Protein AF-A0A7S2TNM7-F1 (afdb_monomer)

Solvent-accessible surface area (backbone atoms only — not comparable to full-atom values): 10565 Å² total; per-residue (Å²): 136,78,67,67,74,58,51,81,79,37,58,75,71,55,44,52,51,51,52,52,53,55,50,50,49,53,52,49,52,55,52,50,50,53,60,74,65,52,58,60,73,43,78,52,61,43,57,45,98,85,72,33,42,22,48,56,34,36,38,39,38,50,84,54,29,37,37,42,36,32,25,55,80,65,32,50,40,37,34,37,40,37,43,58,87,42,31,34,39,39,31,30,33,49,96,75,22,44,24,49,59,34,37,38,36,35,58,82,74,54,28,35,36,42,32,27,24,50,85,58,25,41,27,51,50,35,35,38,37,40,74,87,74,31,34,38,42,30,30,30,49,84,60,26,44,21,49,56,33,37,36,40,49,91,65,24,40,35,44,30,27,23,48,87,61,26,41,28,44,57,34,36,37,40,39,69,60,76,70,45,37,34,39,40,29,32,30,51,83,64,40,66,26,46,62,34,40,40,31,34,66,91,69,50,74,50,75,50,76,40,74,127

Secondary structure (DSSP, 8-state):
--SHHHHSSS-HHHHHHHHHHHHHHHHHHHHHHHHHT----EEEEEE-TTS-EEEEEEEE-TTS-EEEEEEETTEEEEEEEE-TTS-EEEEEEETTEEEEEEEEE-TTSS-EEEEEEETTEEEEEEEEE-TTS-EEEEEEETTEEEEEEEEEETTEEEEEEEETTEEEEEEEEEESSSSEEEEEEEEETTEEEEEEEEEETTS-EEEEEE--

Nearest PDB structures (foldseek):
  8j07-assembly1_d  TM=8.839E-01  e=2.453E-15  Homo sapiens
  8x2u-assembly1_N  TM=8.789E-01  e=1.202E-14  Mus musculus
  6t4d-assembly1_A-2  TM=7.004E-01  e=6.036E-15  Plasmodium falciparum
  7rxq-assembly1_A  TM=6.420E-01  e=2.813E-12  Homo sapiens
  7rxe-assembly1_A  TM=6.295E-01  e=1.057E-11  Homo sapiens

Structure (mmCIF, N/CA/C/O backbone):
data_AF-A0A7S2TNM7-F1
#
_entry.id   AF-A0A7S2TNM7-F1
#
loop_
_atom_site.group_PDB
_atom_site.id
_atom_site.type_symbol
_atom_site.label_atom_id
_atom_site.label_alt_id
_atom_site.label_comp_id
_atom_site.label_asym_id
_atom_site.label_entity_id
_atom_site.label_seq_id
_atom_site.pdbx_PDB_ins_code
_atom_site.Cartn_x
_atom_site.Cartn_y
_atom_site.Cartn_z
_atom_site.occupancy
_atom_site.B_iso_or_equiv
_atom_site.auth_seq_id
_atom_site.auth_comp_id
_atom_site.auth_asym_id
_atom_site.auth_atom_id
_atom_site.pdbx_PDB_model_num
ATOM 1 N N . LEU A 1 1 ? 18.253 -33.995 38.724 1.00 45.53 1 LEU A N 1
ATOM 2 C CA . LEU A 1 1 ? 18.820 -34.556 39.973 1.00 45.53 1 LEU A CA 1
ATOM 3 C C . LEU A 1 1 ? 17.976 -34.343 41.249 1.00 45.53 1 LEU A C 1
ATOM 5 O O . LEU A 1 1 ? 18.367 -34.866 42.276 1.00 45.53 1 LEU A O 1
ATOM 9 N N . ARG A 1 2 ? 16.829 -33.630 41.233 1.00 53.78 2 ARG A N 1
ATOM 10 C CA . ARG A 1 2 ? 16.053 -33.307 42.462 1.00 53.78 2 ARG A CA 1
ATOM 11 C C . ARG A 1 2 ? 14.724 -34.061 42.667 1.00 53.78 2 ARG A C 1
ATOM 13 O O . ARG A 1 2 ? 14.097 -33.866 43.695 1.00 53.78 2 ARG A O 1
ATOM 20 N N . ILE A 1 3 ? 14.300 -34.903 41.719 1.00 51.38 3 ILE A N 1
ATOM 21 C CA . ILE A 1 3 ? 13.028 -35.655 41.813 1.00 51.38 3 ILE A CA 1
ATOM 22 C C . ILE A 1 3 ? 13.243 -37.052 42.426 1.00 51.38 3 ILE A C 1
ATOM 24 O O . ILE A 1 3 ? 12.401 -37.517 43.181 1.00 51.38 3 ILE A O 1
ATOM 28 N N . MET A 1 4 ? 14.394 -37.691 42.170 1.00 51.00 4 MET A N 1
ATOM 29 C CA . MET A 1 4 ? 14.690 -39.040 42.683 1.00 51.00 4 MET A CA 1
ATOM 30 C C . MET A 1 4 ? 14.851 -39.096 44.209 1.00 51.00 4 MET A C 1
ATOM 32 O O . MET A 1 4 ? 14.367 -40.037 44.819 1.00 51.00 4 MET A O 1
ATOM 36 N N . VAL A 1 5 ? 15.425 -38.059 44.831 1.00 54.28 5 VAL A N 1
ATOM 37 C CA . VAL A 1 5 ? 15.666 -38.020 46.291 1.00 54.28 5 VAL A CA 1
ATOM 38 C C . VAL A 1 5 ? 14.363 -37.975 47.107 1.00 54.28 5 VAL A C 1
ATOM 40 O O . VAL A 1 5 ? 14.327 -38.407 48.249 1.00 54.28 5 VAL A O 1
ATOM 43 N N . PHE A 1 6 ? 13.268 -37.477 46.527 1.00 50.47 6 PHE A N 1
ATOM 44 C CA . PHE A 1 6 ? 11.987 -37.363 47.230 1.00 50.47 6 PHE A CA 1
ATOM 45 C C . PHE A 1 6 ? 11.129 -38.636 47.164 1.00 50.47 6 PHE A C 1
ATOM 47 O O . PHE A 1 6 ? 10.233 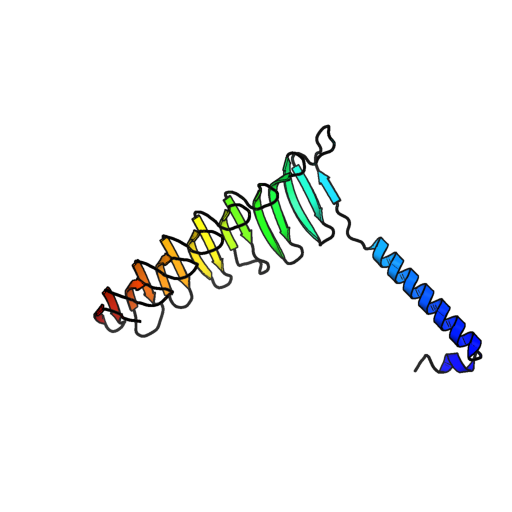-38.798 47.988 1.00 50.47 6 PHE A O 1
ATOM 54 N N . LYS A 1 7 ? 11.404 -39.540 46.213 1.00 53.66 7 LYS A N 1
ATOM 55 C CA . LYS A 1 7 ? 10.656 -40.793 46.041 1.00 53.66 7 LYS A CA 1
ATOM 56 C C . LYS A 1 7 ? 11.031 -41.848 47.091 1.00 53.66 7 LYS A C 1
ATOM 58 O O . LYS A 1 7 ? 10.216 -42.691 47.418 1.00 53.66 7 LYS A O 1
ATOM 63 N N . GLU A 1 8 ? 12.239 -41.783 47.647 1.00 57.44 8 GLU A N 1
ATOM 64 C CA . GLU A 1 8 ? 12.704 -42.717 48.688 1.00 57.44 8 GLU A CA 1
ATOM 65 C C . GLU A 1 8 ? 12.103 -42.431 50.078 1.00 57.44 8 GLU A C 1
ATOM 67 O O . GLU A 1 8 ? 12.130 -43.293 50.949 1.00 57.44 8 GLU A O 1
ATOM 72 N N . LEU A 1 9 ? 11.530 -41.239 50.287 1.00 61.38 9 LEU A N 1
ATOM 73 C CA . LEU A 1 9 ? 10.943 -40.801 51.563 1.00 61.38 9 LEU A CA 1
ATOM 74 C C . LEU A 1 9 ? 9.439 -41.096 51.697 1.00 61.38 9 LEU A C 1
ATOM 76 O O . LEU A 1 9 ? 8.909 -41.038 52.804 1.00 61.38 9 LEU A O 1
ATOM 80 N N . PHE A 1 10 ? 8.748 -41.402 50.595 1.00 57.25 10 PHE A N 1
ATOM 81 C CA . PHE A 1 10 ? 7.303 -41.640 50.552 1.00 57.25 10 PHE A CA 1
ATOM 82 C C . PHE A 1 10 ? 7.022 -42.873 49.687 1.00 57.25 10 PHE A C 1
ATOM 84 O O . PHE A 1 10 ? 7.558 -42.975 48.588 1.00 57.25 10 PHE A O 1
ATOM 91 N N . GLY A 1 11 ? 6.191 -43.809 50.157 1.00 68.38 11 GLY A N 1
ATOM 92 C CA . GLY A 1 11 ? 5.831 -45.000 49.377 1.00 68.38 11 GLY A CA 1
ATOM 93 C C . GLY A 1 11 ? 5.226 -44.642 48.010 1.00 68.38 11 GLY A C 1
ATOM 94 O O . GLY A 1 11 ? 4.680 -43.552 47.836 1.00 68.38 11 GLY A O 1
ATOM 95 N N . ASP A 1 12 ? 5.306 -45.554 47.032 1.00 70.38 12 ASP A N 1
ATOM 96 C CA . ASP A 1 12 ? 4.893 -45.295 45.637 1.00 70.38 12 ASP A CA 1
ATOM 97 C C . ASP A 1 12 ? 3.461 -44.718 45.515 1.00 70.38 12 ASP A C 1
ATOM 99 O O . ASP A 1 1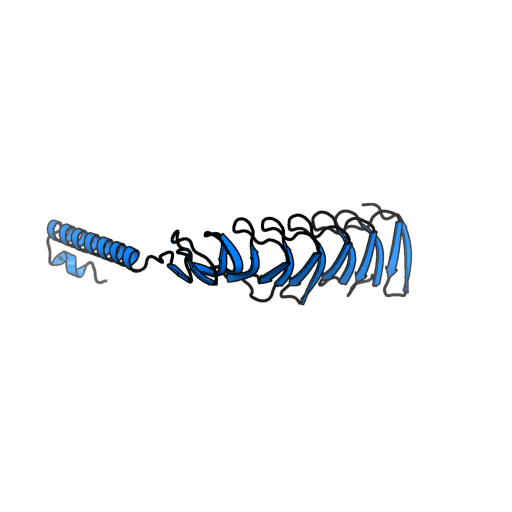2 ? 3.220 -43.826 44.698 1.00 70.38 12 ASP A O 1
ATOM 103 N N . GLU A 1 13 ? 2.531 -45.168 46.365 1.00 68.81 13 GLU A N 1
ATOM 104 C CA . GLU A 1 13 ? 1.151 -44.659 46.476 1.00 68.81 13 GLU A CA 1
ATOM 105 C C . GLU A 1 13 ? 1.086 -43.178 46.905 1.00 68.81 13 GLU A C 1
ATOM 107 O O . GLU A 1 13 ? 0.362 -42.375 46.307 1.00 68.81 13 GLU A O 1
ATOM 112 N N . ASP A 1 14 ? 1.864 -42.788 47.917 1.00 74.00 14 ASP A N 1
ATOM 113 C CA . ASP A 1 14 ? 1.883 -41.423 48.453 1.00 74.00 14 ASP A CA 1
ATOM 114 C C . ASP A 1 14 ? 2.598 -40.460 47.504 1.00 74.00 14 ASP A C 1
ATOM 116 O O . ASP A 1 14 ? 2.161 -39.322 47.308 1.00 74.00 14 ASP A O 1
ATOM 120 N N . TRP A 1 15 ? 3.644 -40.935 46.826 1.00 70.38 15 TRP A N 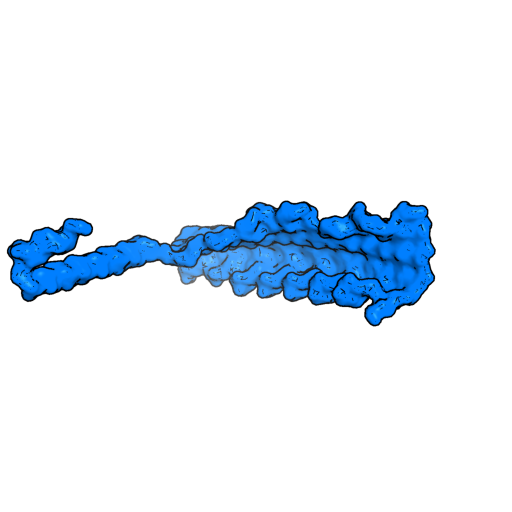1
ATOM 121 C CA . TRP A 1 15 ? 4.325 -40.179 45.782 1.00 70.38 15 TRP A CA 1
ATOM 122 C C . TRP A 1 15 ? 3.390 -39.844 44.611 1.00 70.38 15 TRP A C 1
ATOM 124 O O . TRP A 1 15 ? 3.347 -38.697 44.154 1.00 70.38 15 TRP A O 1
ATOM 134 N N . LEU A 1 16 ? 2.585 -40.812 44.156 1.00 73.50 16 LEU A N 1
ATOM 135 C CA . LEU A 1 16 ? 1.584 -40.590 43.108 1.00 73.50 16 LEU A CA 1
ATOM 136 C C . LEU A 1 16 ? 0.525 -39.563 43.536 1.00 73.50 16 LEU A C 1
ATOM 138 O O . LEU A 1 16 ? 0.184 -38.675 42.750 1.00 73.50 16 LEU A O 1
ATOM 142 N N . ARG A 1 17 ? 0.049 -39.615 44.788 1.00 75.81 17 ARG A N 1
ATOM 143 C CA . ARG A 1 17 ? -0.898 -38.625 45.337 1.00 75.81 17 ARG A CA 1
ATOM 144 C C . ARG A 1 17 ? -0.300 -37.220 45.383 1.00 75.81 17 ARG A C 1
ATOM 146 O O . ARG A 1 17 ? -0.962 -36.268 44.969 1.00 75.81 17 ARG A O 1
ATOM 153 N N . ILE A 1 18 ? 0.954 -37.082 45.812 1.00 76.06 18 ILE A N 1
ATOM 154 C CA . ILE A 1 18 ? 1.662 -35.793 45.853 1.00 76.06 18 ILE A CA 1
ATOM 155 C C . ILE A 1 18 ? 1.803 -35.207 44.442 1.00 76.06 18 ILE A C 1
ATOM 157 O O . ILE A 1 18 ? 1.482 -34.037 44.226 1.00 76.06 18 ILE A O 1
ATOM 161 N N . VAL A 1 19 ? 2.217 -36.014 43.459 1.00 74.75 19 VAL A N 1
ATOM 162 C CA . VAL A 1 19 ? 2.351 -35.571 42.061 1.00 74.75 19 VAL A CA 1
ATOM 163 C C . VAL A 1 19 ? 1.003 -35.127 41.483 1.00 74.75 19 VAL A C 1
ATOM 165 O O . VAL A 1 19 ? 0.938 -34.084 40.828 1.00 74.75 19 VAL A O 1
ATOM 168 N N . LEU A 1 20 ? -0.081 -35.859 41.757 1.00 77.25 20 LEU A N 1
ATOM 169 C CA . LEU A 1 20 ? -1.430 -35.497 41.309 1.00 77.25 20 LEU A CA 1
ATOM 170 C C . LEU A 1 20 ? -1.916 -34.178 41.928 1.00 77.25 20 LEU A C 1
ATOM 172 O O . LEU A 1 20 ? -2.439 -33.326 41.209 1.00 77.25 20 LEU A O 1
ATOM 176 N N . VAL A 1 21 ? -1.706 -33.971 43.232 1.00 79.88 21 VAL A N 1
ATOM 177 C CA . VAL A 1 21 ? -2.114 -32.742 43.937 1.00 79.88 21 VAL A CA 1
ATOM 178 C C . VAL A 1 21 ? -1.316 -31.530 43.451 1.00 79.88 21 VAL A C 1
ATOM 180 O O . VAL A 1 21 ? -1.903 -30.490 43.142 1.00 79.88 21 VAL A O 1
ATOM 183 N N . VAL A 1 22 ? 0.007 -31.657 43.310 1.00 77.06 22 VAL A N 1
ATOM 184 C CA . VAL A 1 22 ? 0.870 -30.578 42.800 1.00 77.06 22 VAL A CA 1
ATOM 185 C C . VAL A 1 22 ? 0.547 -30.264 41.336 1.00 77.06 22 VAL A C 1
ATOM 187 O O . VAL A 1 22 ? 0.454 -29.092 40.963 1.00 77.06 22 VAL A O 1
ATOM 190 N N . GLY A 1 23 ? 0.308 -31.287 40.512 1.00 77.12 23 GLY A N 1
ATOM 191 C CA . GLY A 1 23 ? -0.115 -31.126 39.120 1.00 77.12 23 GLY A CA 1
ATOM 192 C C . GLY A 1 23 ? -1.468 -30.421 38.990 1.00 77.12 23 GLY A C 1
ATOM 193 O O . GLY A 1 23 ? -1.601 -29.486 38.197 1.00 77.12 23 GLY A O 1
ATOM 194 N N . ALA A 1 24 ? -2.455 -30.799 39.808 1.00 76.94 24 ALA A N 1
ATOM 195 C CA . ALA A 1 24 ? -3.764 -30.149 39.855 1.00 76.94 24 ALA A CA 1
ATOM 196 C C . ALA A 1 24 ? -3.671 -28.690 40.333 1.00 76.94 24 ALA A C 1
ATOM 198 O O . ALA A 1 24 ? -4.312 -27.813 39.750 1.00 76.94 24 ALA A O 1
ATOM 199 N N . PHE A 1 25 ? -2.833 -28.402 41.335 1.00 79.88 25 PHE A N 1
ATOM 200 C CA . PHE A 1 25 ? -2.584 -27.040 41.808 1.00 79.88 25 PHE A CA 1
ATOM 201 C C . PHE A 1 25 ? -1.913 -26.177 40.733 1.00 79.88 25 PHE A C 1
ATOM 203 O O . PHE A 1 25 ? -2.383 -25.077 40.446 1.00 79.88 25 PHE A O 1
ATOM 210 N N . PHE A 1 26 ? -0.875 -26.686 40.064 1.00 78.38 26 PHE A N 1
ATOM 211 C CA . PHE A 1 26 ? -0.229 -25.994 38.947 1.00 78.38 26 PHE A CA 1
ATOM 212 C C . PHE A 1 26 ? -1.208 -25.736 37.789 1.00 78.38 26 PHE A C 1
ATOM 214 O O . PHE A 1 26 ? -1.253 -24.636 37.230 1.00 78.38 26 PHE A O 1
ATOM 221 N N . PHE A 1 27 ? -2.061 -26.710 37.461 1.00 78.44 27 PHE A N 1
ATOM 222 C CA . PHE A 1 27 ? -3.132 -26.534 36.482 1.00 78.44 27 PHE A CA 1
ATOM 223 C C . PHE A 1 27 ? -4.127 -25.441 36.906 1.00 78.44 27 PHE A C 1
ATOM 225 O O . PHE A 1 27 ? -4.502 -24.593 36.095 1.00 78.44 27 PHE A O 1
ATOM 232 N N . LEU A 1 28 ? -4.524 -25.396 38.180 1.00 78.69 28 LEU A N 1
ATOM 233 C CA . LEU A 1 28 ? -5.446 -24.383 38.692 1.00 78.69 28 LEU A CA 1
ATOM 234 C C . LEU A 1 28 ? -4.816 -22.983 38.678 1.00 78.69 28 LEU A C 1
ATOM 236 O O . LEU A 1 28 ? -5.442 -22.043 38.192 1.00 78.69 28 LEU A O 1
ATOM 240 N N . VAL A 1 29 ? -3.562 -22.852 39.121 1.00 76.75 29 VAL A N 1
ATOM 241 C CA . VAL A 1 29 ? -2.795 -21.595 39.103 1.00 76.75 29 VAL A CA 1
ATOM 242 C C . VAL A 1 29 ? -2.637 -21.079 37.678 1.00 76.75 29 VAL A C 1
ATOM 244 O O . VAL A 1 29 ? -2.932 -19.916 37.415 1.00 76.75 29 VAL A O 1
ATOM 247 N N . THR A 1 30 ? -2.251 -21.933 36.728 1.00 76.69 30 THR A N 1
ATOM 248 C CA . THR A 1 30 ? -2.130 -21.527 35.319 1.00 76.69 30 THR A CA 1
ATOM 249 C C . THR A 1 30 ? -3.484 -21.144 34.718 1.00 76.69 30 THR A C 1
ATOM 251 O O . THR A 1 30 ? -3.561 -20.175 33.959 1.00 76.69 30 THR A O 1
ATOM 254 N N . ARG A 1 31 ? -4.580 -21.818 35.092 1.00 78.81 31 ARG A N 1
ATOM 255 C CA . ARG A 1 31 ? -5.941 -21.479 34.645 1.00 78.81 31 ARG A CA 1
ATOM 256 C C . ARG A 1 31 ? -6.428 -20.148 35.227 1.00 78.81 31 ARG A C 1
ATOM 258 O O . ARG A 1 31 ? -6.953 -19.324 34.480 1.00 78.81 31 ARG A O 1
ATOM 265 N N . VAL A 1 32 ? -6.212 -19.909 36.521 1.00 70.44 32 VAL A N 1
ATOM 266 C CA . VAL A 1 32 ? -6.544 -18.652 37.214 1.00 70.44 32 VAL A CA 1
ATOM 267 C C . VAL A 1 32 ? -5.697 -17.502 36.676 1.00 70.44 32 VAL A C 1
ATOM 269 O O . VAL A 1 32 ? -6.238 -16.456 36.325 1.00 70.44 32 VAL A O 1
ATOM 272 N N . TRP A 1 33 ? -4.393 -17.706 36.491 1.00 66.19 33 TRP A N 1
ATOM 273 C CA . TRP A 1 33 ? -3.502 -16.718 35.885 1.00 66.19 33 TRP A CA 1
ATOM 274 C C . TRP A 1 33 ? -3.935 -16.363 34.457 1.00 66.19 33 TRP A C 1
ATOM 276 O O . TRP A 1 33 ? -3.968 -15.189 34.094 1.00 66.19 33 TRP A O 1
ATOM 286 N N . LYS A 1 34 ? -4.387 -17.341 33.661 1.00 62.44 34 LYS A N 1
ATOM 287 C CA . LYS A 1 34 ? -4.939 -17.121 32.311 1.00 62.44 34 LYS A CA 1
ATOM 288 C C . LYS A 1 34 ? -6.272 -16.356 32.320 1.00 62.44 34 LYS A C 1
ATOM 290 O O . LYS A 1 34 ? -6.566 -15.636 31.367 1.00 62.44 34 LYS A O 1
ATOM 295 N N . ILE A 1 35 ? -7.075 -16.484 33.380 1.00 66.44 35 ILE A N 1
ATOM 296 C CA . ILE A 1 35 ? -8.306 -15.700 33.592 1.00 66.44 35 ILE A CA 1
ATOM 297 C C . ILE A 1 35 ? -7.965 -14.258 33.990 1.00 66.44 35 ILE A C 1
ATOM 299 O O . ILE A 1 35 ? -8.540 -13.324 33.429 1.00 66.44 35 ILE A O 1
ATOM 303 N N . LEU A 1 36 ? -7.010 -14.073 34.906 1.00 63.06 36 LEU A N 1
ATOM 304 C CA . LEU A 1 36 ? -6.570 -12.761 35.395 1.00 63.06 36 LEU A CA 1
ATOM 305 C C . LEU A 1 36 ? -5.826 -11.949 34.323 1.00 63.06 36 LEU A C 1
ATOM 307 O O . LEU A 1 36 ? -5.978 -10.734 34.257 1.00 63.06 36 LEU A O 1
ATOM 311 N N . THR A 1 37 ? -5.079 -12.610 33.436 1.00 59.38 37 THR A N 1
ATOM 312 C CA . THR A 1 37 ? -4.321 -11.972 32.338 1.00 59.38 37 THR A CA 1
ATOM 313 C C . THR A 1 37 ? -5.122 -11.807 31.043 1.00 59.38 37 THR A C 1
ATOM 315 O O . THR A 1 37 ? -4.601 -11.313 30.037 1.00 59.38 37 THR A O 1
ATOM 318 N N . ARG A 1 38 ? -6.403 -12.199 31.025 1.00 63.88 38 ARG A N 1
ATOM 319 C CA . ARG A 1 38 ? -7.232 -12.159 29.817 1.00 63.88 38 ARG A CA 1
ATOM 320 C C . ARG A 1 38 ? -7.492 -10.706 29.409 1.00 63.88 38 ARG A C 1
ATOM 322 O O . ARG A 1 38 ? -8.295 -10.011 30.028 1.00 63.88 38 ARG A O 1
ATOM 329 N N . LYS A 1 39 ? -6.839 -10.250 28.334 1.00 66.94 39 LYS A N 1
ATOM 330 C CA . LYS A 1 39 ? -7.086 -8.933 27.726 1.00 66.94 39 LYS A CA 1
ATOM 331 C C . LYS A 1 39 ? -8.577 -8.816 27.381 1.00 66.94 39 LYS A C 1
ATOM 333 O O . LYS A 1 39 ? -9.083 -9.575 26.557 1.00 66.94 39 LYS A O 1
ATOM 338 N N . LYS A 1 40 ? -9.301 -7.909 28.042 1.00 79.50 40 LYS A N 1
ATOM 339 C CA . LYS A 1 40 ? -10.729 -7.651 27.788 1.00 79.50 40 LYS A CA 1
ATOM 340 C C . LYS A 1 40 ? -10.891 -6.568 26.722 1.00 79.50 40 LYS A C 1
ATOM 342 O O . LYS A 1 40 ? -10.038 -5.695 26.588 1.00 79.50 40 LYS A O 1
ATOM 347 N N . ASN A 1 41 ? -12.013 -6.599 26.004 1.00 90.00 41 ASN A N 1
ATOM 348 C CA . ASN A 1 41 ? -12.429 -5.464 25.183 1.00 90.00 41 ASN A CA 1
ATOM 349 C C . ASN A 1 41 ? -12.794 -4.301 26.114 1.00 90.00 41 ASN A C 1
ATOM 351 O O . ASN A 1 41 ? -13.698 -4.433 26.938 1.00 90.00 41 ASN A O 1
ATOM 355 N N . ILE A 1 42 ? -12.100 -3.174 25.991 1.00 93.75 42 ILE A N 1
ATOM 356 C CA . ILE A 1 42 ? -12.305 -1.991 26.833 1.00 93.75 42 ILE A CA 1
ATOM 357 C C . ILE A 1 42 ? -12.662 -0.822 25.927 1.00 93.75 42 ILE A C 1
ATOM 359 O O . ILE A 1 42 ? -11.938 -0.531 24.980 1.00 93.75 42 ILE A O 1
ATOM 363 N N . TYR A 1 43 ? -13.759 -0.134 26.238 1.00 95.38 43 TYR A N 1
ATOM 364 C CA . TYR A 1 43 ? -14.114 1.125 25.592 1.00 95.38 43 TYR A CA 1
ATOM 365 C C . TYR A 1 43 ? -14.092 2.267 26.604 1.00 95.38 43 TYR A C 1
ATOM 367 O O . TYR A 1 43 ? -14.764 2.196 27.637 1.00 95.38 43 TYR A O 1
ATOM 375 N N . ARG A 1 44 ? -13.360 3.331 26.273 1.00 96.88 44 ARG A N 1
ATOM 376 C CA . ARG A 1 44 ? -13.307 4.594 27.014 1.00 96.88 44 ARG A CA 1
ATOM 377 C C . ARG A 1 44 ? -13.702 5.717 26.064 1.00 96.88 44 ARG A C 1
ATOM 379 O O . ARG A 1 44 ? -12.971 5.993 25.121 1.00 96.88 44 ARG A O 1
ATOM 386 N N . GLY A 1 45 ? -14.854 6.336 26.274 1.00 96.81 45 GLY A N 1
ATOM 387 C CA . GLY A 1 45 ? -15.343 7.382 25.381 1.00 96.81 45 GLY A CA 1
ATOM 388 C C . GLY A 1 45 ? -16.808 7.711 25.601 1.00 96.81 45 GLY A C 1
ATOM 389 O O . GLY A 1 45 ? -17.472 7.124 26.465 1.00 96.81 45 GLY A O 1
ATOM 390 N N . VAL A 1 46 ? -17.290 8.657 24.803 1.00 97.62 46 VAL A N 1
ATOM 39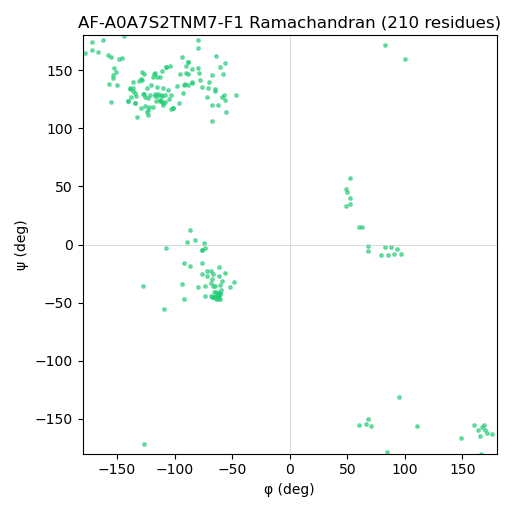1 C CA . VAL A 1 46 ? -18.660 9.161 24.875 1.00 97.62 46 VAL A CA 1
ATOM 392 C C . VAL A 1 46 ? -19.653 8.073 24.438 1.00 97.62 46 VAL A C 1
ATOM 394 O O . VAL A 1 46 ? -19.380 7.212 23.597 1.00 97.62 46 VAL A O 1
ATOM 397 N N . ARG A 1 47 ? -20.830 8.065 25.064 1.00 98.12 47 ARG A N 1
ATOM 398 C CA . ARG A 1 47 ? -21.944 7.192 24.687 1.00 98.12 47 ARG A CA 1
ATOM 399 C C . ARG A 1 47 ? -23.196 8.022 24.460 1.00 98.12 47 ARG A C 1
ATOM 401 O O . ARG A 1 47 ? -23.391 9.032 25.126 1.00 98.12 47 ARG A O 1
ATOM 408 N N . ASN A 1 48 ? -24.041 7.591 23.528 1.00 97.50 48 ASN A N 1
ATOM 409 C CA . ASN A 1 48 ? -25.351 8.210 23.331 1.00 97.50 48 ASN A CA 1
ATOM 410 C C . ASN A 1 48 ? -26.369 7.712 24.380 1.00 97.50 48 ASN A C 1
ATOM 412 O O . ASN A 1 48 ? -26.081 6.800 25.156 1.00 97.50 48 ASN A O 1
ATOM 416 N N . ALA A 1 49 ? -27.589 8.262 24.366 1.00 97.38 49 ALA A N 1
ATOM 417 C CA . ALA A 1 49 ? -28.672 7.873 25.281 1.00 97.38 49 ALA A CA 1
ATOM 418 C C . ALA A 1 49 ? -29.025 6.370 25.235 1.00 97.38 49 ALA A C 1
ATOM 420 O O . ALA A 1 49 ? -29.494 5.805 26.218 1.00 97.38 49 ALA A O 1
ATOM 421 N N . LYS A 1 50 ? -28.737 5.690 24.116 1.00 97.69 50 LYS A N 1
ATOM 422 C CA . LYS A 1 50 ? -28.916 4.238 23.948 1.00 97.69 50 LYS A CA 1
ATOM 423 C C . LYS A 1 50 ? -27.704 3.423 24.426 1.00 97.69 50 LYS A C 1
ATOM 425 O O . LYS A 1 50 ? -27.606 2.240 24.117 1.00 97.69 50 LYS A O 1
ATOM 430 N N . LYS A 1 51 ? -26.766 4.045 25.151 1.00 96.75 51 LYS A N 1
ATOM 431 C CA . LYS A 1 51 ? -25.500 3.464 25.640 1.00 96.75 51 LYS A CA 1
ATOM 432 C C . LYS A 1 51 ? -24.556 2.963 24.534 1.00 96.75 51 LYS A C 1
ATOM 434 O O . LYS A 1 51 ? -23.590 2.258 24.828 1.00 96.75 51 LYS A O 1
ATOM 439 N N . GLN A 1 52 ? -24.786 3.363 23.286 1.00 97.94 52 GLN A N 1
ATOM 440 C CA . GLN A 1 52 ? -23.920 3.029 22.155 1.00 97.94 52 GLN A CA 1
ATOM 441 C C . GLN A 1 52 ? -22.693 3.932 22.147 1.00 97.94 52 GLN A C 1
ATOM 443 O O . GLN A 1 52 ? -22.798 5.110 22.495 1.00 97.94 52 GLN A O 1
ATOM 448 N N . ARG A 1 53 ? -21.549 3.421 21.684 1.00 97.62 53 ARG A N 1
ATOM 449 C CA . ARG A 1 53 ? -20.337 4.225 21.459 1.00 97.62 53 ARG A CA 1
ATOM 450 C C . ARG A 1 53 ? -20.655 5.330 20.451 1.00 97.62 53 ARG A C 1
ATOM 452 O O . ARG A 1 53 ? -21.190 5.053 19.369 1.00 97.62 53 ARG A O 1
ATOM 459 N N . HIS A 1 54 ? -20.362 6.574 20.812 1.00 98.38 54 HIS A N 1
ATOM 460 C CA . HIS A 1 54 ? -20.696 7.745 20.005 1.00 98.38 54 HIS A CA 1
ATOM 461 C C . HIS A 1 54 ? -19.721 8.891 20.288 1.00 98.38 54 HIS A C 1
ATOM 463 O O . HIS A 1 54 ? -19.287 9.036 21.419 1.00 98.38 54 HIS A O 1
ATOM 469 N N . GLY A 1 55 ? -19.385 9.720 19.300 1.00 97.94 55 GLY A N 1
ATOM 470 C CA . GLY A 1 55 ? -18.382 10.774 19.466 1.00 97.94 55 GLY A CA 1
ATOM 471 C C . GLY A 1 55 ? -16.978 10.205 19.693 1.00 97.94 55 GLY A C 1
ATOM 472 O O . GLY A 1 55 ? -16.672 9.092 19.264 1.00 97.94 55 GLY A O 1
ATOM 473 N N . LYS A 1 56 ? -16.099 10.967 20.349 1.00 98.38 56 LYS A N 1
ATOM 474 C CA . LYS A 1 56 ? -14.702 10.563 20.567 1.00 98.38 56 LYS A CA 1
ATOM 475 C C . LYS A 1 56 ? -14.587 9.406 21.566 1.00 98.38 56 LYS A C 1
ATOM 477 O O . LYS A 1 56 ? -15.247 9.393 22.608 1.00 98.38 56 LYS A O 1
ATOM 482 N N . GLY A 1 57 ? -13.699 8.460 21.278 1.00 97.81 57 GLY A N 1
ATOM 483 C CA . GLY A 1 57 ? -13.366 7.376 22.191 1.00 97.81 57 GLY A CA 1
ATOM 484 C C . GLY A 1 57 ? -12.180 6.524 21.753 1.00 97.81 57 GLY A C 1
ATOM 485 O O . GLY A 1 57 ? -11.649 6.648 20.650 1.00 97.81 57 GLY A O 1
ATOM 486 N N . VAL A 1 58 ? -11.800 5.617 22.645 1.00 98.12 58 VAL A N 1
ATOM 487 C CA . VAL A 1 58 ? -10.743 4.626 22.474 1.00 98.12 58 VAL A CA 1
ATOM 488 C C . VAL A 1 58 ? -11.320 3.243 22.753 1.00 98.12 58 VAL A C 1
ATOM 490 O O . VAL A 1 58 ? -11.910 2.998 23.806 1.00 98.12 58 VAL A O 1
ATOM 493 N N . GLN A 1 59 ? -11.129 2.327 21.810 1.00 96.94 59 GLN A N 1
ATOM 494 C CA . GLN A 1 59 ? -11.430 0.909 21.936 1.00 96.94 59 GLN A CA 1
ATOM 495 C C . GLN A 1 59 ? -10.117 0.128 21.978 1.00 96.94 59 GLN A C 1
ATOM 497 O O . GLN A 1 59 ? -9.353 0.153 21.021 1.00 96.94 59 GLN A O 1
ATOM 502 N N . LEU A 1 60 ? -9.888 -0.604 23.062 1.00 95.94 60 LEU A N 1
ATOM 503 C CA . LEU A 1 60 ? -8.873 -1.649 23.144 1.00 95.94 60 LEU A CA 1
ATOM 504 C C . LEU A 1 60 ? -9.553 -2.994 22.921 1.00 95.94 60 LEU A C 1
ATOM 506 O O . LEU A 1 60 ? -10.641 -3.238 23.459 1.00 95.94 60 LEU A O 1
ATOM 510 N N . PHE A 1 61 ? -8.930 -3.853 22.128 1.00 94.38 61 PHE A N 1
ATOM 511 C CA . PHE A 1 61 ? -9.467 -5.166 21.802 1.00 94.38 61 PHE A CA 1
ATOM 512 C C . PHE A 1 61 ? -8.681 -6.265 22.518 1.00 94.38 61 PHE A C 1
ATOM 514 O O . PHE A 1 61 ? -7.494 -6.127 22.814 1.00 94.38 61 PHE A O 1
ATOM 521 N N . SER A 1 62 ? -9.330 -7.398 22.776 1.00 92.62 62 SER A N 1
ATOM 522 C CA . SER A 1 62 ? -8.706 -8.552 23.433 1.00 92.62 62 SER A CA 1
ATOM 523 C C . SER A 1 62 ? -7.528 -9.136 22.646 1.00 92.62 62 SER A C 1
ATOM 525 O O . SER A 1 62 ? -6.621 -9.716 23.236 1.00 92.62 62 SER A O 1
ATOM 527 N N . ASN A 1 63 ? -7.523 -8.969 21.319 1.00 92.19 63 ASN A N 1
ATOM 528 C CA . ASN A 1 63 ? -6.413 -9.366 20.448 1.00 92.19 63 ASN A CA 1
ATOM 529 C C . ASN A 1 63 ? -5.215 -8.394 20.509 1.00 92.19 63 ASN A C 1
ATOM 531 O O . ASN A 1 63 ? -4.179 -8.683 19.919 1.00 92.19 63 ASN A O 1
ATOM 535 N N . GLY A 1 64 ? -5.332 -7.282 21.245 1.00 93.44 64 GLY A N 1
ATOM 536 C CA . GLY A 1 64 ? -4.311 -6.245 21.374 1.00 93.44 64 GLY A CA 1
ATOM 537 C C . GLY A 1 64 ? -4.446 -5.088 20.385 1.00 93.44 64 GLY A C 1
ATOM 538 O O . GLY A 1 64 ? -3.669 -4.143 20.492 1.00 93.44 64 GLY A O 1
ATOM 539 N N . ASP A 1 65 ? -5.399 -5.138 19.449 1.00 96.75 65 ASP A N 1
ATOM 540 C CA . ASP A 1 65 ? -5.654 -4.012 18.554 1.00 96.75 65 ASP A CA 1
ATOM 541 C C . ASP A 1 65 ? -6.139 -2.801 19.364 1.00 96.75 65 ASP A C 1
ATOM 543 O O . ASP A 1 65 ? -6.628 -2.916 20.500 1.00 96.75 65 ASP A O 1
ATOM 547 N N . LYS A 1 66 ? -6.052 -1.622 18.752 1.00 97.62 66 LYS A N 1
ATOM 548 C CA . LYS A 1 66 ? -6.569 -0.373 19.304 1.00 97.62 66 LYS A CA 1
ATOM 549 C C . LYS A 1 66 ? -7.246 0.431 18.204 1.00 97.62 66 LYS A C 1
ATOM 551 O O . LYS A 1 66 ? -6.677 0.613 17.139 1.00 97.62 66 LYS A O 1
ATOM 556 N N . PHE A 1 67 ? -8.424 0.972 18.483 1.00 98.38 67 PHE A N 1
ATOM 557 C CA . PHE A 1 67 ? -9.013 2.045 17.688 1.00 98.38 67 PHE A CA 1
ATOM 558 C C . PHE A 1 67 ? -9.131 3.302 18.543 1.00 98.38 67 PHE A C 1
ATOM 560 O O . PHE A 1 67 ? -9.588 3.237 19.683 1.00 98.38 67 PHE A O 1
ATOM 567 N N . GLU A 1 68 ? -8.758 4.444 17.988 1.00 98.62 68 GLU A N 1
ATOM 568 C CA . GLU A 1 68 ? -8.895 5.755 18.611 1.00 98.62 68 GLU A CA 1
ATOM 569 C C . GLU A 1 68 ? -9.469 6.739 17.597 1.00 98.62 68 GLU A C 1
ATOM 571 O O . GLU A 1 68 ? -8.909 6.931 16.519 1.00 98.62 68 GLU A O 1
ATOM 576 N N . GLY A 1 69 ? -10.608 7.343 17.926 1.00 98.38 69 GLY A N 1
ATOM 577 C CA . GLY A 1 69 ? -11.285 8.253 17.015 1.00 98.38 69 GLY A CA 1
ATOM 578 C C . GLY A 1 69 ? -12.756 8.455 17.336 1.00 98.38 69 GLY A C 1
ATOM 579 O O . GLY A 1 69 ? -13.206 8.293 18.469 1.00 98.38 69 GLY A O 1
ATOM 580 N N . GLU A 1 70 ? -13.503 8.832 16.312 1.00 98.56 70 GLU A N 1
ATOM 581 C CA . GLU A 1 70 ? -14.925 9.125 16.366 1.00 98.56 70 GLU A CA 1
ATOM 582 C C . GLU A 1 70 ? -15.767 7.889 16.053 1.00 98.56 70 GLU A C 1
ATOM 584 O O . GLU A 1 70 ? -15.496 7.131 15.114 1.00 98.56 70 GLU A O 1
ATOM 589 N N . PHE A 1 71 ? -16.822 7.716 16.843 1.00 98.38 71 PHE A N 1
ATOM 590 C CA . PHE A 1 71 ? -17.805 6.653 16.737 1.00 98.38 71 PHE A CA 1
ATOM 591 C C . PHE A 1 71 ? -19.177 7.230 16.392 1.00 98.38 71 PHE A C 1
ATOM 593 O O . PHE A 1 71 ? -19.582 8.262 16.922 1.00 98.38 71 PHE A O 1
ATOM 600 N N . VAL A 1 72 ? -19.948 6.512 15.581 1.00 98.00 72 VAL A N 1
ATOM 601 C CA . VAL A 1 72 ? -21.354 6.814 15.305 1.00 98.00 72 VAL A CA 1
ATOM 602 C C . VAL A 1 72 ? -22.160 5.527 15.436 1.00 98.00 72 VAL A C 1
ATOM 604 O O . VAL A 1 72 ? -22.053 4.634 14.600 1.00 98.00 72 VAL A O 1
ATOM 607 N N . LYS A 1 73 ? -22.979 5.435 16.494 1.00 97.12 73 LYS A N 1
ATOM 608 C CA . LYS A 1 73 ? -23.870 4.287 16.763 1.00 97.12 73 LYS A CA 1
ATOM 609 C C . LYS A 1 73 ? -23.092 2.961 16.724 1.00 97.12 73 LYS A C 1
ATOM 611 O O . LYS A 1 73 ? -23.372 2.089 15.909 1.00 97.12 73 LYS A O 1
ATOM 616 N N . ASP A 1 74 ? -22.064 2.862 17.567 1.00 97.12 74 ASP A N 1
ATOM 617 C CA . ASP A 1 74 ? -21.134 1.727 17.669 1.00 97.12 74 ASP A CA 1
ATOM 618 C C . ASP A 1 74 ? -20.194 1.486 16.481 1.00 97.12 74 ASP A C 1
ATOM 620 O O . ASP A 1 74 ? -19.306 0.639 16.599 1.00 97.12 74 ASP A O 1
ATOM 624 N N . LYS A 1 75 ? -20.313 2.224 15.375 1.00 97.12 75 LYS A N 1
ATOM 625 C CA . LYS A 1 75 ? -19.410 2.104 14.223 1.00 97.12 75 LYS A CA 1
ATOM 626 C C . LYS A 1 75 ? -18.279 3.126 14.289 1.00 97.12 75 LYS A C 1
ATOM 628 O O . LYS A 1 75 ? -18.486 4.242 14.755 1.00 97.12 75 LYS A O 1
ATOM 633 N N . TYR A 1 76 ? -17.101 2.759 13.800 1.00 97.62 76 TYR A N 1
ATOM 634 C CA . TYR A 1 76 ? -16.001 3.684 13.539 1.00 97.62 76 TYR A CA 1
ATOM 635 C C . TYR A 1 76 ? -16.422 4.642 12.424 1.00 97.62 76 TYR A C 1
ATOM 637 O O . TYR A 1 76 ? -16.962 4.200 11.410 1.00 97.62 76 TYR A O 1
ATOM 645 N N . PHE A 1 77 ? -16.173 5.935 12.610 1.00 97.62 77 PHE A N 1
ATOM 646 C CA . PHE A 1 77 ? -16.430 6.964 11.603 1.00 97.62 77 PHE A 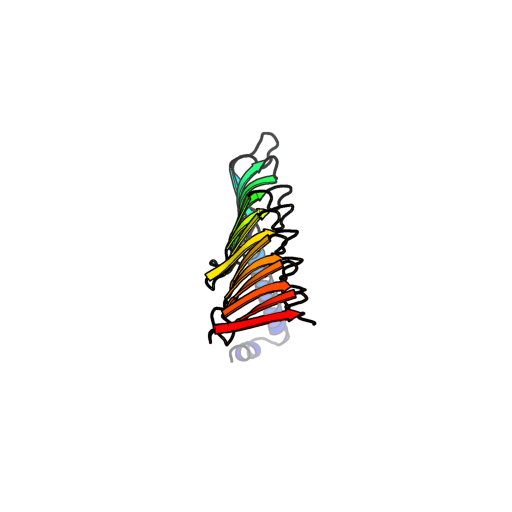CA 1
ATOM 647 C C . PHE A 1 77 ? -15.122 7.509 11.029 1.00 97.62 77 PHE A C 1
ATOM 649 O O . PHE A 1 77 ? -14.881 7.425 9.825 1.00 97.62 77 PHE A O 1
ATOM 656 N N . LYS A 1 78 ? -14.236 7.998 11.901 1.00 98.31 78 LYS A N 1
ATOM 657 C CA . LYS A 1 78 ? -12.913 8.512 11.538 1.00 98.31 78 LYS A CA 1
ATOM 658 C C . LYS A 1 78 ? -11.947 8.301 12.690 1.00 98.31 78 LYS A C 1
ATOM 660 O O . LYS A 1 78 ? -12.311 8.538 13.835 1.00 98.31 78 LYS A O 1
ATOM 665 N N . GLY A 1 79 ? -10.725 7.874 12.411 1.00 98.38 79 GLY A N 1
ATOM 666 C CA . GLY A 1 79 ? -9.740 7.660 13.464 1.00 98.38 79 GLY A CA 1
ATOM 667 C C . GLY A 1 79 ? -8.549 6.844 13.010 1.00 98.38 79 GLY A C 1
ATOM 668 O O . GLY A 1 79 ? -8.349 6.637 11.814 1.00 98.38 79 GLY A O 1
ATOM 669 N N . THR A 1 80 ? -7.799 6.366 13.992 1.00 98.75 80 THR A N 1
ATOM 670 C CA . THR A 1 80 ? -6.639 5.502 13.817 1.00 98.75 80 THR A CA 1
ATOM 671 C C . THR A 1 80 ? -6.955 4.117 14.364 1.00 98.75 80 THR A C 1
ATOM 673 O O . THR A 1 80 ? -7.300 3.969 15.536 1.00 98.75 80 THR A O 1
ATOM 676 N N . TYR A 1 81 ? -6.817 3.098 13.523 1.00 98.50 81 TYR A N 1
ATOM 677 C CA . TYR A 1 81 ? -6.792 1.696 13.920 1.00 98.50 81 TYR A CA 1
ATOM 678 C C . TYR A 1 81 ? -5.338 1.220 13.937 1.00 98.50 81 TYR A C 1
ATOM 680 O O . TYR A 1 81 ? -4.684 1.216 12.898 1.00 98.50 81 TYR A O 1
ATOM 688 N N . THR A 1 82 ? -4.832 0.816 15.095 1.00 98.31 82 THR A N 1
ATOM 689 C CA . THR A 1 82 ? -3.495 0.245 15.282 1.00 98.31 82 THR A CA 1
ATOM 690 C C . THR A 1 82 ? -3.624 -1.257 15.488 1.00 98.31 82 THR A C 1
ATOM 692 O O . THR A 1 82 ? -4.344 -1.706 16.384 1.00 98.31 82 THR A O 1
ATOM 695 N N . TYR A 1 83 ? -2.919 -2.036 14.672 1.00 96.81 83 TYR A N 1
ATOM 696 C CA . TYR A 1 83 ? -2.954 -3.493 14.755 1.00 96.81 83 TYR A CA 1
ATOM 697 C C . TYR A 1 83 ? -1.947 -3.991 15.795 1.00 96.81 83 TYR A C 1
ATOM 699 O O . TYR A 1 83 ? -0.804 -3.535 15.833 1.00 96.81 83 TYR A O 1
ATOM 707 N N . ALA A 1 84 ? -2.329 -4.985 16.598 1.00 94.88 84 ALA A N 1
ATOM 708 C CA . ALA A 1 84 ? -1.461 -5.595 17.609 1.00 94.88 84 ALA A CA 1
ATOM 709 C C . ALA A 1 84 ? -0.179 -6.187 17.006 1.00 94.88 84 ALA A C 1
ATOM 711 O O . ALA A 1 84 ? 0.868 -6.216 17.645 1.00 94.88 84 ALA A O 1
ATOM 712 N N . LYS A 1 85 ? -0.282 -6.669 15.761 1.00 93.88 85 LYS A N 1
ATOM 713 C CA . LYS A 1 85 ? 0.828 -7.234 14.981 1.00 93.88 85 LYS A CA 1
ATOM 714 C C . LYS A 1 85 ? 1.693 -6.166 14.292 1.00 93.88 85 LYS A C 1
ATOM 716 O O . LYS A 1 85 ? 2.611 -6.521 13.560 1.00 93.88 85 LYS A O 1
ATOM 721 N N . GLY A 1 86 ? 1.411 -4.884 14.524 1.00 95.19 86 GLY A N 1
ATOM 722 C CA . GLY A 1 86 ? 2.114 -3.749 13.936 1.00 95.19 86 GLY A CA 1
ATOM 723 C C . GLY A 1 86 ? 1.373 -3.119 12.759 1.00 95.19 86 GLY A C 1
ATOM 724 O O . GLY A 1 86 ? 0.526 -3.737 12.116 1.00 95.19 86 GLY A O 1
ATOM 725 N N . GLY A 1 87 ? 1.734 -1.872 12.468 1.00 97.62 87 GLY A N 1
ATOM 726 C CA . GLY A 1 87 ? 1.086 -1.055 11.449 1.00 97.62 87 GLY A CA 1
ATOM 727 C C . GLY A 1 87 ? -0.187 -0.374 11.950 1.00 97.62 87 GLY A C 1
ATOM 728 O O . GLY A 1 87 ? -0.683 -0.624 13.055 1.00 97.62 87 GLY A O 1
ATOM 729 N N . SER A 1 88 ? -0.722 0.516 11.125 1.00 98.44 88 SER A N 1
ATOM 730 C CA . SER A 1 88 ? -1.932 1.268 11.423 1.00 98.44 88 SER A CA 1
ATOM 731 C C . SER A 1 88 ? -2.642 1.732 10.159 1.00 98.44 88 SER A C 1
ATOM 733 O O . SER A 1 88 ? -2.061 1.808 9.079 1.00 98.44 88 SER A O 1
ATOM 735 N N . TYR A 1 89 ? -3.915 2.073 10.304 1.00 98.62 89 TYR A N 1
ATOM 736 C CA . TYR A 1 89 ? -4.659 2.839 9.318 1.00 98.62 89 TYR A CA 1
ATOM 737 C C . TYR A 1 89 ? -5.292 4.056 9.986 1.00 98.62 89 TYR A C 1
ATOM 739 O O . TYR A 1 89 ? -5.990 3.914 10.989 1.00 98.62 89 TYR A O 1
ATOM 747 N N . THR A 1 90 ? -5.094 5.229 9.396 1.00 98.75 90 THR A N 1
ATOM 748 C CA . THR A 1 90 ? -5.694 6.494 9.818 1.00 98.75 90 THR A CA 1
ATOM 749 C C . THR A 1 90 ? -6.560 7.038 8.696 1.00 98.75 90 THR A C 1
ATOM 751 O O . THR A 1 90 ? -6.060 7.347 7.617 1.00 98.75 90 THR A O 1
ATOM 754 N N . GLY A 1 91 ? -7.858 7.196 8.930 1.00 98.50 91 GLY A N 1
ATOM 755 C CA . GLY A 1 91 ? -8.766 7.704 7.907 1.00 98.50 91 GLY A CA 1
ATOM 756 C C . GLY A 1 91 ? -10.227 7.520 8.272 1.00 98.50 91 GLY A C 1
ATOM 757 O O . GLY A 1 91 ? -10.575 7.400 9.449 1.00 98.50 91 GLY A O 1
ATOM 758 N N . HIS A 1 92 ? -11.085 7.512 7.253 1.00 98.38 92 HIS A N 1
ATOM 759 C CA . HIS A 1 92 ? -12.513 7.270 7.437 1.00 98.38 92 HIS A CA 1
ATOM 760 C C . HIS A 1 92 ? -12.834 5.778 7.372 1.00 98.38 92 HIS A C 1
ATOM 762 O O . HIS A 1 92 ? -12.090 4.970 6.799 1.00 98.38 92 HIS A O 1
ATOM 768 N N . PHE A 1 93 ? -13.958 5.422 7.983 1.00 98.38 93 PHE A N 1
ATOM 769 C CA . PHE A 1 93 ? -14.460 4.064 8.053 1.00 98.38 93 PHE A CA 1
ATOM 770 C C . PHE A 1 93 ? -15.932 4.027 7.655 1.00 98.38 93 PHE A C 1
ATOM 772 O O . PHE A 1 93 ? -16.723 4.892 8.022 1.00 98.38 93 PHE A O 1
ATOM 779 N N . VAL A 1 94 ? -16.302 2.984 6.918 1.00 97.56 94 VAL A N 1
ATOM 780 C CA . VAL A 1 94 ? -17.693 2.628 6.619 1.00 97.56 94 VAL A CA 1
ATOM 781 C C . VAL A 1 94 ? -17.824 1.130 6.839 1.00 97.56 94 VAL A C 1
ATOM 783 O O . VAL A 1 94 ? -16.987 0.362 6.365 1.00 97.56 94 VAL A O 1
ATOM 786 N N . ASP A 1 95 ? -18.839 0.719 7.599 1.00 94.56 95 ASP A N 1
ATOM 787 C CA . ASP A 1 95 ? -19.057 -0.678 8.003 1.00 94.56 95 ASP A CA 1
ATOM 788 C C . ASP A 1 95 ? -17.799 -1.333 8.589 1.00 94.56 95 ASP A C 1
ATOM 790 O O . ASP A 1 95 ? -17.432 -2.457 8.252 1.00 94.56 95 ASP A O 1
ATOM 794 N N . GLN A 1 96 ? -17.129 -0.589 9.478 1.00 95.12 96 GLN A N 1
ATOM 795 C CA . GLN A 1 96 ? -15.898 -0.993 10.164 1.00 95.12 96 GLN A CA 1
ATOM 796 C C . GLN A 1 96 ? -14.698 -1.241 9.237 1.00 95.12 96 GLN A C 1
ATOM 798 O O . GLN A 1 96 ? -13.712 -1.837 9.662 1.00 95.12 96 GLN A O 1
ATOM 803 N N . ARG A 1 97 ? -14.749 -0.786 7.980 1.00 97.12 97 ARG A N 1
ATOM 804 C CA . ARG A 1 97 ? -13.663 -0.939 7.005 1.00 97.12 97 ARG A CA 1
ATOM 805 C C . ARG A 1 97 ? -13.130 0.418 6.547 1.00 97.12 97 ARG A C 1
ATOM 807 O O . ARG A 1 97 ? -13.937 1.334 6.386 1.00 97.12 97 ARG A O 1
ATOM 814 N N . PRO A 1 98 ? -11.821 0.530 6.248 1.00 98.31 98 PRO A N 1
ATOM 815 C CA . PRO A 1 98 ? -11.250 1.691 5.571 1.00 98.31 98 PRO A CA 1
ATOM 816 C C . PRO A 1 98 ? -12.075 2.125 4.355 1.00 98.31 98 PRO A C 1
ATOM 818 O O . PRO A 1 98 ? -12.417 1.312 3.485 1.00 98.31 98 PRO A O 1
ATOM 821 N N . ASN A 1 99 ? -12.424 3.404 4.297 1.00 98.50 99 ASN A N 1
ATOM 822 C CA . ASN A 1 99 ? -13.196 3.992 3.210 1.00 98.50 99 ASN A CA 1
ATOM 823 C C . ASN A 1 99 ? -12.818 5.469 3.053 1.00 98.50 99 ASN A C 1
ATOM 825 O O . ASN A 1 99 ? -12.488 6.115 4.039 1.00 98.50 99 ASN A O 1
ATOM 829 N N . GLY A 1 100 ? -12.863 6.011 1.839 1.00 97.88 100 GLY A N 1
ATOM 830 C CA . GLY A 1 100 ? -12.432 7.381 1.566 1.00 97.88 100 GLY A CA 1
ATOM 831 C C . GLY A 1 100 ? -10.915 7.552 1.676 1.00 97.88 100 GLY A C 1
ATOM 832 O O . GLY A 1 100 ? -10.158 6.603 1.486 1.00 97.88 100 GLY A O 1
ATOM 833 N N . VAL A 1 101 ? -10.462 8.777 1.940 1.00 98.31 101 VAL A N 1
ATOM 834 C CA . VAL A 1 101 ? -9.030 9.087 2.059 1.00 98.31 101 VAL A CA 1
ATOM 835 C C . VAL A 1 101 ? -8.492 8.604 3.406 1.00 98.31 101 VAL A C 1
ATOM 837 O O . VAL A 1 101 ? -9.107 8.844 4.452 1.00 98.31 101 VAL A O 1
ATOM 840 N N . GLY A 1 102 ? -7.324 7.967 3.371 1.00 98.44 102 GLY A N 1
ATOM 841 C CA . GLY A 1 102 ? -6.597 7.550 4.558 1.00 98.44 102 GLY A CA 1
ATOM 842 C C . GLY A 1 102 ? -5.125 7.248 4.295 1.00 98.44 102 GLY A C 1
ATOM 843 O O . GLY A 1 102 ? -4.640 7.282 3.160 1.00 98.44 102 GLY A O 1
ATOM 844 N N . ILE A 1 103 ? -4.424 6.951 5.382 1.00 98.75 103 ILE A N 1
ATOM 845 C CA . ILE A 1 103 ? -3.010 6.598 5.422 1.00 98.75 103 ILE A CA 1
ATOM 846 C C . ILE A 1 103 ? -2.895 5.227 6.080 1.00 98.75 103 ILE A C 1
ATOM 848 O O . ILE A 1 103 ? -3.393 5.033 7.183 1.00 98.75 103 ILE A O 1
ATOM 852 N N . GLU A 1 104 ? -2.237 4.285 5.420 1.00 98.69 104 GLU A N 1
ATOM 853 C CA . GLU A 1 104 ? -1.893 2.973 5.968 1.00 98.69 104 GLU A CA 1
ATOM 854 C C . GLU A 1 104 ? -0.378 2.910 6.179 1.00 98.69 104 GLU A C 1
ATOM 856 O O . GLU A 1 104 ? 0.389 3.092 5.235 1.00 98.69 104 GLU A O 1
ATOM 861 N N . ILE A 1 105 ? 0.051 2.657 7.412 1.00 98.38 105 ILE A N 1
ATOM 862 C CA . ILE A 1 105 ? 1.443 2.377 7.771 1.00 98.38 105 ILE A CA 1
ATOM 863 C C . ILE A 1 105 ? 1.555 0.873 7.998 1.00 98.38 105 ILE A C 1
ATOM 865 O O . ILE A 1 105 ? 0.769 0.287 8.741 1.00 98.38 105 ILE A O 1
ATOM 869 N N . TYR A 1 106 ? 2.526 0.236 7.358 1.00 97.88 106 TYR A N 1
ATOM 870 C CA . TYR A 1 106 ? 2.719 -1.207 7.446 1.00 97.88 106 TYR A CA 1
ATOM 871 C C . TYR A 1 106 ? 3.449 -1.571 8.744 1.00 97.88 106 TYR A C 1
ATOM 873 O O . TYR A 1 106 ? 3.969 -0.716 9.461 1.00 97.88 106 TYR A O 1
ATOM 881 N N . SER A 1 107 ? 3.496 -2.862 9.072 1.00 97.06 107 SER A N 1
ATOM 882 C CA . SER A 1 107 ? 4.133 -3.353 10.302 1.00 97.06 107 SER A CA 1
ATOM 883 C C . SER A 1 107 ? 5.630 -3.045 10.398 1.00 97.06 107 SER A C 1
ATOM 885 O O . SER A 1 107 ? 6.175 -3.055 11.494 1.00 97.06 107 SER A O 1
ATOM 887 N N . ASP A 1 108 ? 6.287 -2.749 9.273 1.00 95.69 108 ASP A N 1
ATOM 888 C CA . ASP A 1 108 ? 7.685 -2.306 9.227 1.00 95.69 108 ASP A CA 1
ATOM 889 C C . ASP A 1 108 ? 7.887 -0.832 9.636 1.00 95.69 108 ASP A C 1
ATOM 891 O O . ASP A 1 108 ? 9.026 -0.362 9.665 1.00 95.69 108 ASP A O 1
ATOM 895 N N . GLY A 1 109 ? 6.802 -0.090 9.895 1.00 93.00 109 GLY A N 1
ATOM 896 C CA . GLY A 1 109 ? 6.799 1.319 10.298 1.00 93.00 109 GLY A CA 1
ATOM 897 C C . GLY A 1 109 ? 7.267 2.313 9.229 1.00 93.00 109 GLY A C 1
ATOM 898 O O . GLY A 1 109 ? 7.274 3.513 9.485 1.00 93.00 109 GLY A O 1
ATOM 899 N N . THR A 1 110 ? 7.661 1.842 8.045 1.00 95.44 110 THR A N 1
ATOM 900 C CA . THR A 1 110 ? 8.357 2.643 7.021 1.00 95.44 110 THR A CA 1
ATOM 901 C C . THR A 1 110 ? 7.672 2.570 5.665 1.00 95.44 110 THR A C 1
ATOM 903 O O . THR A 1 110 ? 7.602 3.573 4.957 1.00 95.44 110 THR A O 1
ATOM 906 N N . THR A 1 111 ? 7.107 1.417 5.310 1.00 98.38 111 THR A N 1
ATOM 907 C CA . THR A 1 111 ? 6.224 1.297 4.156 1.00 98.38 111 THR A CA 1
ATOM 908 C C . THR A 1 111 ? 4.893 1.972 4.482 1.00 98.38 111 THR A C 1
ATOM 910 O O . THR A 1 111 ? 4.258 1.691 5.501 1.00 98.38 111 THR A O 1
ATOM 913 N N . LYS A 1 112 ? 4.468 2.887 3.608 1.00 98.56 112 LYS A N 1
ATOM 914 C CA . LYS A 1 112 ? 3.301 3.748 3.814 1.00 98.56 112 LYS A CA 1
ATOM 915 C C . LYS A 1 112 ? 2.495 3.874 2.529 1.00 98.56 112 LYS A C 1
ATOM 917 O O . LYS A 1 112 ? 3.061 4.129 1.469 1.00 98.56 112 LYS A O 1
ATOM 922 N N . TYR A 1 113 ? 1.178 3.734 2.621 1.00 98.81 113 TYR A N 1
ATOM 923 C CA . TYR A 1 113 ? 0.243 4.096 1.560 1.00 98.81 113 TYR A CA 1
ATOM 924 C C . TYR A 1 113 ? -0.578 5.317 1.967 1.00 98.81 113 TYR A C 1
ATOM 926 O O . TYR A 1 113 ? -1.114 5.366 3.067 1.00 98.81 113 TYR A O 1
ATOM 934 N N . GLU A 1 114 ? -0.720 6.272 1.057 1.00 98.81 114 GLU A N 1
ATOM 935 C CA . GLU A 1 114 ? -1.561 7.459 1.195 1.00 98.81 114 GLU A CA 1
ATOM 936 C C . GLU A 1 114 ? -2.494 7.528 0.001 1.00 98.81 114 GLU A C 1
ATOM 938 O O . GLU A 1 114 ? -2.044 7.620 -1.144 1.00 98.81 114 GLU A O 1
ATOM 943 N N . GLY A 1 115 ? -3.798 7.492 0.239 1.00 98.62 115 GLY A N 1
ATOM 944 C CA . GLY A 1 115 ? -4.745 7.584 -0.856 1.00 98.62 115 GLY A CA 1
ATOM 945 C C . GLY A 1 115 ? -6.139 7.138 -0.485 1.00 98.62 115 GLY A C 1
ATOM 946 O O . GLY A 1 115 ? -6.532 7.102 0.679 1.00 98.62 115 GLY A O 1
ATOM 947 N N . SER A 1 116 ? -6.898 6.814 -1.521 1.00 98.56 116 SER A N 1
ATOM 948 C CA . SER A 1 116 ? -8.301 6.454 -1.389 1.00 98.56 116 SER A CA 1
ATOM 949 C C . SER A 1 116 ? -8.492 4.954 -1.137 1.00 98.56 116 SER A C 1
ATOM 951 O O . SER A 1 116 ? -7.738 4.105 -1.631 1.00 98.56 116 SER A O 1
ATOM 953 N N . PHE A 1 117 ? -9.526 4.642 -0.359 1.00 98.75 117 PHE A N 1
ATOM 954 C CA . PHE A 1 117 ? -9.972 3.306 0.008 1.00 98.75 117 PHE A CA 1
ATOM 955 C C . PHE A 1 117 ? -11.466 3.139 -0.277 1.00 98.75 117 PHE A C 1
ATOM 957 O O . PHE A 1 117 ? -12.265 4.063 -0.132 1.00 98.75 117 PHE A O 1
ATOM 964 N N . LYS A 1 118 ? -11.872 1.920 -0.626 1.00 98.56 118 LYS A N 1
ATOM 965 C CA . LYS A 1 118 ? -13.272 1.519 -0.782 1.00 98.56 118 LYS A CA 1
ATOM 966 C C . LYS A 1 118 ? -13.447 0.111 -0.232 1.00 98.56 118 LYS A C 1
ATOM 968 O O . LYS A 1 118 ? -12.773 -0.815 -0.677 1.00 98.56 118 LYS A O 1
ATOM 973 N N . LYS A 1 119 ? -14.365 -0.060 0.727 1.00 97.50 119 LYS A N 1
ATOM 974 C CA . LYS A 1 119 ? -14.667 -1.358 1.370 1.00 97.50 119 LYS A CA 1
ATOM 975 C C . LYS A 1 119 ? -13.421 -2.077 1.927 1.00 97.50 119 LYS A C 1
ATOM 977 O O . LYS A 1 119 ? -13.358 -3.305 1.896 1.00 97.50 119 LYS A O 1
ATOM 982 N N . GLY A 1 120 ? -12.450 -1.324 2.443 1.00 97.69 120 GLY A N 1
ATOM 983 C CA . GLY A 1 120 ? -11.203 -1.847 3.007 1.00 97.69 120 GLY A CA 1
ATOM 984 C C . GLY A 1 120 ? -10.062 -2.046 2.007 1.00 97.69 120 GLY A C 1
AT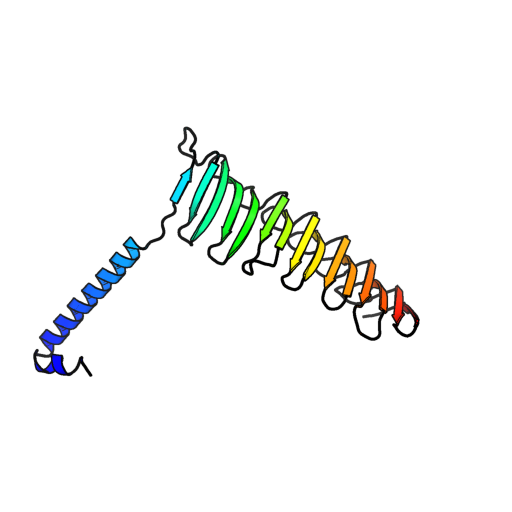OM 985 O O . GLY A 1 120 ? -8.975 -2.431 2.416 1.00 97.69 120 GLY A O 1
ATOM 986 N N . LEU A 1 121 ? -10.272 -1.780 0.715 1.00 98.38 121 LEU A N 1
ATOM 987 C CA . LEU A 1 121 ? -9.255 -1.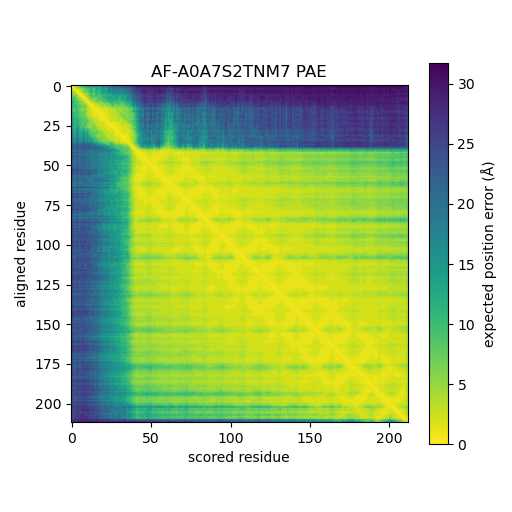952 -0.325 1.00 98.38 121 LEU A CA 1
ATOM 988 C C . LEU A 1 121 ? -8.822 -0.607 -0.901 1.00 98.38 121 LEU A C 1
ATOM 990 O O . LEU A 1 121 ? -9.657 0.270 -1.113 1.00 98.38 121 LEU A O 1
ATOM 994 N N . ARG A 1 122 ? -7.536 -0.473 -1.241 1.00 98.62 122 ARG A N 1
ATOM 995 C CA . ARG A 1 122 ? -7.019 0.673 -2.009 1.00 98.62 122 ARG A CA 1
ATOM 996 C C . ARG A 1 122 ? -7.779 0.790 -3.330 1.00 98.62 122 ARG A C 1
ATOM 998 O O . ARG A 1 122 ? -7.846 -0.179 -4.093 1.00 98.62 122 ARG A O 1
ATOM 1005 N N . ASN A 1 123 ? -8.376 1.945 -3.588 1.00 98.69 123 ASN A N 1
ATOM 1006 C CA . ASN A 1 123 ? -9.234 2.174 -4.747 1.00 98.69 123 ASN A CA 1
ATOM 1007 C C . ASN A 1 123 ? -9.273 3.675 -5.060 1.00 98.69 123 ASN A C 1
ATOM 1009 O O . ASN A 1 123 ? -9.370 4.467 -4.132 1.00 98.69 123 ASN A O 1
ATOM 1013 N N . GLY A 1 124 ? -9.213 4.072 -6.331 1.00 98.56 124 GLY A N 1
ATOM 1014 C CA . GLY A 1 124 ? -9.087 5.479 -6.723 1.00 98.56 124 GLY A CA 1
ATOM 1015 C C . GLY A 1 124 ? -7.626 5.855 -6.947 1.00 98.56 124 GLY A C 1
ATOM 1016 O O . GLY A 1 124 ? -6.925 5.145 -7.658 1.00 98.56 124 GLY A O 1
ATOM 1017 N N . THR A 1 125 ? -7.147 6.954 -6.370 1.00 98.75 125 THR A N 1
ATOM 1018 C CA . THR A 1 125 ? -5.747 7.395 -6.495 1.00 98.75 125 THR A CA 1
ATOM 1019 C C . THR A 1 125 ? -4.998 7.255 -5.176 1.00 98.75 125 THR A C 1
ATOM 1021 O O . THR A 1 125 ? -5.581 7.361 -4.093 1.00 98.75 125 THR A O 1
ATOM 1024 N N . GLY A 1 126 ? -3.693 7.001 -5.267 1.00 98.75 126 GLY A N 1
ATOM 1025 C CA . GLY A 1 126 ? -2.841 6.911 -4.090 1.00 98.75 126 GLY A CA 1
ATOM 1026 C C . GLY A 1 126 ? -1.373 6.666 -4.404 1.00 98.75 126 GLY A C 1
ATOM 1027 O O . GLY A 1 126 ? -1.005 6.248 -5.509 1.00 98.75 126 GLY A O 1
ATOM 1028 N N . THR A 1 127 ? -0.548 6.894 -3.393 1.00 98.88 127 THR A N 1
ATOM 1029 C CA . THR A 1 127 ? 0.893 6.672 -3.407 1.00 98.88 127 THR A CA 1
ATOM 1030 C C . THR A 1 127 ? 1.239 5.613 -2.374 1.00 98.88 127 THR A C 1
ATOM 1032 O O . THR A 1 127 ? 0.847 5.741 -1.222 1.00 98.88 127 THR A O 1
ATOM 1035 N N . ILE A 1 128 ? 1.975 4.576 -2.765 1.00 98.81 128 ILE A N 1
ATOM 1036 C CA . ILE A 1 128 ? 2.672 3.695 -1.823 1.00 98.81 128 ILE A CA 1
ATOM 1037 C C . ILE A 1 128 ? 4.167 3.966 -1.916 1.00 98.81 128 ILE A C 1
ATOM 1039 O O . ILE A 1 128 ? 4.724 3.924 -3.013 1.00 98.81 128 ILE A O 1
ATOM 1043 N N . THR A 1 129 ? 4.794 4.204 -0.773 1.00 98.75 129 THR A N 1
ATOM 1044 C CA . THR A 1 129 ? 6.243 4.306 -0.609 1.00 98.75 129 THR A CA 1
ATOM 1045 C C . THR A 1 129 ? 6.693 3.111 0.212 1.00 98.75 129 THR A C 1
ATOM 1047 O O . THR A 1 129 ? 6.114 2.828 1.258 1.00 98.75 129 THR A O 1
ATOM 1050 N N . TYR A 1 130 ? 7.688 2.381 -0.275 1.00 98.31 130 TYR A N 1
ATOM 1051 C CA . TYR A 1 130 ? 8.235 1.210 0.405 1.00 98.31 130 TYR A CA 1
ATOM 1052 C C . TYR A 1 130 ? 9.439 1.603 1.257 1.00 98.31 130 TYR A C 1
ATOM 1054 O O . TYR A 1 130 ? 10.093 2.609 0.984 1.00 98.31 130 TYR A O 1
ATOM 1062 N N . LYS A 1 131 ? 9.804 0.751 2.219 1.00 97.50 131 LYS A N 1
ATOM 1063 C CA . LYS A 1 131 ? 11.022 0.901 3.034 1.00 97.50 131 LYS A CA 1
ATOM 1064 C C . LYS A 1 131 ? 12.294 1.188 2.221 1.00 97.50 131 LYS A C 1
ATOM 1066 O O . LYS A 1 131 ? 13.171 1.900 2.689 1.00 97.50 131 LYS A O 1
ATOM 1071 N N . SER A 1 132 ? 12.396 0.660 0.999 1.00 97.00 132 SER A N 1
ATOM 1072 C CA . SER A 1 132 ? 13.538 0.890 0.102 1.00 97.00 132 SER A CA 1
ATOM 1073 C C . SER A 1 132 ? 13.590 2.288 -0.532 1.00 97.00 132 SER A C 1
ATOM 1075 O O . SER A 1 132 ? 14.492 2.555 -1.318 1.00 97.00 132 SER A O 1
ATOM 1077 N N . GLY A 1 133 ? 12.600 3.152 -0.290 1.00 96.62 133 GLY A N 1
ATOM 1078 C CA . GLY A 1 133 ? 12.434 4.435 -0.982 1.00 96.62 133 GLY A CA 1
ATOM 1079 C C . GLY A 1 133 ? 11.802 4.316 -2.375 1.00 96.62 133 GLY A C 1
ATOM 1080 O O . GLY A 1 133 ? 11.408 5.322 -2.965 1.00 96.62 133 GLY A O 1
ATOM 1081 N N . SER A 1 134 ? 11.642 3.093 -2.898 1.00 98.19 134 SER A N 1
ATOM 1082 C CA . SER A 1 134 ? 10.829 2.860 -4.095 1.00 98.19 134 SER A CA 1
ATOM 1083 C C . SER A 1 134 ? 9.380 3.290 -3.860 1.00 98.19 134 SER A C 1
ATOM 1085 O O . SER A 1 134 ? 8.885 3.274 -2.729 1.00 98.19 134 SER A O 1
ATOM 1087 N N . TYR A 1 135 ? 8.677 3.665 -4.926 1.00 98.75 135 TYR A N 1
ATOM 1088 C CA . TYR A 1 135 ? 7.291 4.102 -4.816 1.00 98.75 135 TYR A CA 1
ATOM 1089 C C . TYR A 1 135 ? 6.456 3.760 -6.046 1.00 98.75 135 TYR A C 1
ATOM 1091 O O . TYR A 1 135 ? 6.957 3.565 -7.155 1.00 98.75 135 TYR A O 1
ATOM 1099 N N . TYR A 1 136 ? 5.142 3.740 -5.848 1.00 98.81 136 TYR A N 1
ATOM 1100 C CA . TYR A 1 136 ? 4.157 3.847 -6.916 1.00 98.81 136 TYR A CA 1
ATOM 1101 C C . TYR A 1 136 ? 3.169 4.960 -6.590 1.00 98.81 136 TYR A C 1
ATOM 1103 O O . TYR A 1 136 ? 2.579 4.936 -5.516 1.00 98.81 136 TYR A O 1
ATOM 1111 N N . LYS A 1 137 ? 2.948 5.874 -7.533 1.00 98.88 137 LYS A N 1
ATOM 1112 C CA . LYS A 1 137 ? 1.943 6.937 -7.477 1.00 98.88 137 LYS A CA 1
ATOM 1113 C C . LYS A 1 137 ? 1.027 6.797 -8.681 1.00 98.88 137 LYS A C 1
ATOM 1115 O O . LYS A 1 137 ? 1.487 6.913 -9.813 1.00 98.88 137 LYS A O 1
ATOM 1120 N N . GLY A 1 138 ? -0.260 6.561 -8.467 1.00 98.75 138 GLY A N 1
ATOM 1121 C CA . GLY A 1 138 ? -1.185 6.409 -9.586 1.00 98.75 138 GLY A CA 1
ATOM 1122 C C . GLY A 1 138 ? -2.548 5.891 -9.179 1.00 98.75 138 GLY A C 1
ATOM 1123 O O . GLY A 1 138 ? -2.951 5.990 -8.017 1.00 98.75 138 GLY A O 1
ATOM 1124 N N . ALA A 1 139 ? -3.257 5.341 -10.157 1.00 98.75 139 ALA A N 1
ATOM 1125 C CA . ALA A 1 139 ? -4.568 4.763 -9.938 1.00 98.75 139 ALA A CA 1
ATOM 1126 C C . ALA A 1 139 ? -4.492 3.340 -9.342 1.00 98.75 139 ALA A C 1
ATOM 1128 O O . ALA A 1 139 ? -3.524 2.584 -9.503 1.00 98.75 139 ALA A O 1
ATOM 1129 N N . TRP A 1 140 ? -5.535 2.998 -8.599 1.00 98.81 140 TRP A N 1
ATOM 1130 C CA . TRP A 1 140 ? -5.708 1.770 -7.843 1.00 98.81 140 TRP A CA 1
ATOM 1131 C C . TRP A 1 140 ? -7.117 1.238 -8.053 1.00 98.81 140 TRP A C 1
ATOM 1133 O O . TRP A 1 140 ? -8.097 1.985 -8.042 1.00 98.81 140 TRP A O 1
ATOM 1143 N N . LYS A 1 141 ? -7.227 -0.079 -8.190 1.00 98.75 141 LYS A N 1
ATOM 1144 C CA . LYS A 1 141 ? -8.502 -0.784 -8.265 1.00 98.75 141 LYS A CA 1
ATOM 1145 C C . LYS A 1 141 ? -8.390 -2.078 -7.477 1.00 98.75 141 LYS A C 1
ATOM 1147 O O . LYS A 1 141 ? -7.491 -2.878 -7.730 1.00 98.75 141 LYS A O 1
ATOM 1152 N N . ASP A 1 142 ? -9.284 -2.243 -6.510 1.00 98.12 142 ASP A N 1
ATOM 1153 C CA . ASP A 1 142 ? -9.421 -3.448 -5.682 1.00 98.12 142 ASP A CA 1
ATOM 1154 C C . ASP A 1 142 ? -8.082 -3.928 -5.094 1.00 98.12 142 ASP A C 1
ATOM 1156 O O . ASP A 1 142 ? -7.698 -5.092 -5.186 1.00 98.12 142 ASP A O 1
ATOM 1160 N N . GLY A 1 143 ? -7.323 -2.986 -4.524 1.00 98.19 143 GLY A N 1
ATOM 1161 C CA . GLY A 1 143 ? -6.045 -3.259 -3.870 1.00 98.19 143 GLY A CA 1
ATOM 1162 C C . GLY A 1 143 ? -4.835 -3.350 -4.804 1.00 98.19 143 GLY A C 1
ATOM 1163 O O . GLY A 1 143 ? -3.719 -3.505 -4.302 1.00 98.19 143 GLY A O 1
ATOM 1164 N N . LYS A 1 144 ? -5.013 -3.226 -6.127 1.00 98.56 144 LYS A N 1
ATOM 1165 C CA . LYS A 1 144 ? -3.957 -3.397 -7.141 1.00 98.56 144 LYS A CA 1
ATOM 1166 C C . LYS A 1 144 ? -3.700 -2.115 -7.935 1.00 98.56 144 LYS A C 1
ATOM 1168 O O . LYS A 1 144 ? -4.631 -1.362 -8.216 1.00 98.56 144 LYS A O 1
ATOM 1173 N N . LYS A 1 145 ? -2.445 -1.909 -8.356 1.00 98.62 145 LYS A N 1
ATOM 1174 C CA . LYS A 1 145 ? -2.059 -0.849 -9.309 1.00 98.62 145 LYS A CA 1
ATOM 1175 C C . LYS A 1 145 ? -2.864 -1.028 -10.604 1.00 98.62 145 LYS A C 1
ATOM 1177 O O . LYS A 1 145 ? -2.922 -2.144 -11.140 1.00 98.62 145 LYS A O 1
ATOM 1182 N N . HIS A 1 146 ? -3.512 0.030 -11.075 1.00 98.69 146 HIS A N 1
ATOM 1183 C CA . HIS A 1 146 ? -4.406 -0.012 -12.232 1.00 98.69 146 HIS A CA 1
ATOM 1184 C C . HIS A 1 146 ? -4.463 1.353 -12.922 1.00 98.69 146 HIS A C 1
ATOM 1186 O O . HIS A 1 146 ? -4.324 2.363 -12.251 1.00 98.69 146 HIS A O 1
ATOM 1192 N N . GLY A 1 147 ? -4.726 1.405 -14.226 1.00 98.56 147 GLY A N 1
ATOM 1193 C CA . GLY A 1 147 ? -4.793 2.666 -14.965 1.00 98.56 147 GLY A CA 1
ATOM 1194 C C . GLY A 1 147 ? -3.426 3.345 -15.066 1.00 98.56 147 GLY A C 1
ATOM 1195 O O . GLY A 1 147 ? -2.401 2.671 -15.114 1.00 98.56 147 GLY A O 1
ATOM 1196 N N . LYS A 1 148 ? -3.401 4.678 -15.129 1.00 98.75 148 LYS A N 1
ATOM 1197 C CA . LYS A 1 148 ? -2.159 5.456 -15.250 1.00 98.75 148 LYS A CA 1
ATOM 1198 C C . LYS A 1 148 ? -1.430 5.557 -13.906 1.00 98.75 148 LYS A C 1
ATOM 1200 O O . LYS A 1 148 ? -2.059 5.749 -12.861 1.00 98.75 148 LYS A O 1
ATOM 1205 N N . GLY A 1 149 ? -0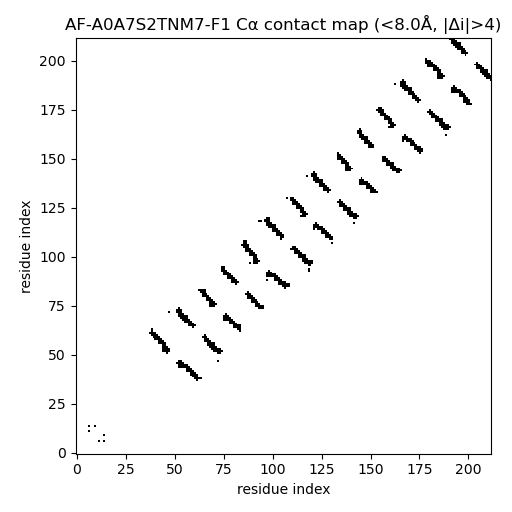.104 5.475 -13.940 1.00 98.69 149 GLY A N 1
ATOM 1206 C CA . GLY A 1 149 ? 0.729 5.679 -12.763 1.00 98.69 149 GLY A CA 1
ATOM 1207 C C . GLY A 1 149 ? 2.222 5.739 -13.063 1.00 98.69 149 GLY A C 1
ATOM 1208 O O . GLY A 1 149 ? 2.690 5.352 -14.132 1.00 98.69 149 GLY A O 1
ATOM 1209 N N . VAL A 1 150 ? 2.968 6.185 -12.058 1.00 98.81 150 VAL A N 1
ATOM 1210 C CA . VAL A 1 150 ? 4.426 6.256 -12.045 1.00 98.81 150 VAL A CA 1
ATOM 1211 C C . VAL A 1 150 ? 4.951 5.292 -10.990 1.00 98.81 150 VAL A C 1
ATOM 1213 O O . VAL A 1 150 ? 4.510 5.317 -9.842 1.00 98.81 150 VAL A O 1
ATOM 1216 N N . HIS A 1 151 ? 5.899 4.441 -11.362 1.00 98.69 151 HIS A N 1
ATOM 1217 C CA . HIS A 1 151 ? 6.584 3.512 -10.472 1.00 98.69 151 HIS A CA 1
ATOM 1218 C C . HIS A 1 151 ? 8.091 3.739 -10.537 1.00 98.69 151 HIS A C 1
ATOM 1220 O O . HIS A 1 151 ? 8.697 3.476 -11.573 1.00 98.69 151 HIS A O 1
ATOM 1226 N N . LYS A 1 152 ? 8.709 4.165 -9.435 1.00 98.56 152 LYS A N 1
ATOM 1227 C CA . LYS A 1 152 ? 10.169 4.172 -9.287 1.00 98.56 152 LYS A CA 1
ATOM 1228 C C . LYS A 1 152 ? 10.566 2.969 -8.443 1.00 98.56 152 LYS A C 1
ATOM 1230 O O . LYS A 1 152 ? 10.171 2.879 -7.285 1.00 98.56 152 LYS A O 1
ATOM 1235 N N . GLY A 1 153 ? 11.331 2.056 -9.026 1.00 97.25 153 GLY A N 1
ATOM 1236 C CA . GLY A 1 153 ? 11.932 0.915 -8.336 1.00 97.25 153 GLY A CA 1
ATOM 1237 C C . GLY A 1 153 ? 13.439 0.860 -8.570 1.00 97.25 153 GLY A C 1
ATOM 1238 O O . GLY A 1 153 ? 14.002 1.762 -9.184 1.00 97.25 153 GLY A O 1
ATOM 1239 N N . ALA A 1 154 ? 14.077 -0.226 -8.130 1.00 96.06 154 ALA A N 1
ATOM 1240 C CA . ALA A 1 154 ? 15.524 -0.418 -8.278 1.00 96.06 154 ALA A CA 1
ATOM 1241 C C . ALA A 1 154 ? 15.995 -0.431 -9.746 1.00 96.06 154 ALA A C 1
ATOM 1243 O O . ALA A 1 154 ? 17.066 0.069 -10.055 1.00 96.06 154 ALA A O 1
ATOM 1244 N N . VAL A 1 155 ? 15.176 -0.968 -10.659 1.00 95.75 155 VAL A N 1
ATOM 1245 C CA . VAL A 1 155 ? 15.509 -1.046 -12.096 1.00 95.75 155 VAL A CA 1
ATOM 1246 C C . VAL A 1 155 ? 15.447 0.326 -12.776 1.00 95.75 155 VAL A C 1
ATOM 1248 O O . VAL A 1 155 ? 16.099 0.545 -13.794 1.00 95.75 155 VAL A O 1
ATOM 1251 N N . GLY A 1 156 ? 14.630 1.244 -12.259 1.00 97.75 156 GLY A N 1
ATOM 1252 C CA . GLY A 1 156 ? 14.365 2.513 -12.920 1.00 97.75 156 GLY A CA 1
ATOM 1253 C C . GLY A 1 156 ? 12.968 3.063 -12.653 1.00 97.75 156 GLY A C 1
ATOM 1254 O O . GLY A 1 156 ? 12.249 2.617 -11.750 1.00 97.75 156 GLY A O 1
ATOM 1255 N N . LYS A 1 157 ? 12.587 4.060 -13.449 1.00 98.75 157 LYS A N 1
ATOM 1256 C CA . LYS A 1 157 ? 11.304 4.759 -13.375 1.00 98.75 157 LYS A CA 1
ATOM 1257 C C . LYS A 1 157 ? 10.430 4.369 -14.560 1.00 98.75 157 LYS A C 1
ATOM 1259 O O . LYS A 1 157 ? 10.803 4.572 -15.707 1.00 98.75 157 LYS A O 1
ATOM 1264 N N . TYR A 1 158 ? 9.246 3.847 -14.278 1.00 98.75 158 TYR A N 1
ATOM 1265 C CA . TYR A 1 158 ? 8.207 3.614 -15.270 1.00 98.75 158 TYR A CA 1
ATOM 1266 C C . TYR A 1 158 ? 7.102 4.656 -15.129 1.00 98.75 158 TYR A C 1
ATOM 1268 O O . TYR A 1 158 ? 6.604 4.862 -14.025 1.00 98.75 158 TYR A O 1
ATOM 1276 N N . ASP A 1 159 ? 6.683 5.247 -16.238 1.00 98.81 159 ASP A N 1
ATOM 1277 C CA . ASP A 1 159 ? 5.503 6.100 -16.356 1.00 98.81 159 ASP A CA 1
ATOM 1278 C C . ASP A 1 159 ? 4.597 5.528 -17.448 1.00 98.81 159 ASP A C 1
ATOM 1280 O O . ASP A 1 159 ? 4.983 5.456 -18.618 1.00 98.81 159 ASP A O 1
ATOM 1284 N N . GLY A 1 160 ? 3.411 5.057 -17.074 1.00 98.62 160 GLY A N 1
ATOM 1285 C CA . GLY A 1 160 ? 2.494 4.473 -18.040 1.00 98.62 160 GLY A CA 1
ATOM 1286 C C . GLY A 1 160 ? 1.312 3.756 -17.419 1.00 98.62 160 GLY A C 1
ATOM 1287 O O . GLY A 1 160 ? 0.869 4.049 -16.308 1.00 98.62 160 GLY A O 1
ATOM 1288 N N . GLU A 1 161 ? 0.767 2.815 -18.179 1.00 98.69 161 GLU A N 1
ATOM 1289 C CA . GLU A 1 161 ? -0.435 2.077 -17.799 1.00 98.69 161 GLU A CA 1
ATOM 1290 C C . GLU A 1 161 ? -0.133 0.795 -17.020 1.00 98.69 161 GLU A C 1
ATOM 1292 O O . GLU A 1 161 ? 0.888 0.124 -17.224 1.00 98.69 161 GLU A O 1
ATOM 1297 N N . PHE A 1 162 ? -1.055 0.468 -16.116 1.00 98.69 162 PHE A N 1
ATOM 1298 C CA . PHE A 1 162 ? -1.056 -0.714 -15.276 1.00 98.69 162 PHE A CA 1
ATOM 1299 C C . PHE A 1 162 ? -2.394 -1.449 -15.361 1.00 98.69 162 PHE A C 1
ATOM 1301 O O . PHE A 1 162 ? -3.470 -0.850 -15.326 1.00 98.69 162 PHE A O 1
ATOM 1308 N N . LYS A 1 163 ? -2.339 -2.780 -15.343 1.00 98.69 163 LYS A N 1
ATOM 1309 C CA . LYS A 1 163 ? -3.506 -3.653 -15.202 1.00 98.69 163 LYS A CA 1
ATOM 1310 C C . LYS A 1 163 ? -3.170 -4.786 -14.245 1.00 98.69 163 LYS A C 1
ATOM 1312 O O . LYS A 1 163 ? -2.179 -5.489 -14.419 1.00 98.69 163 LYS A O 1
ATOM 1317 N N . GLN A 1 164 ? -4.004 -4.962 -13.218 1.00 97.81 164 GLN A N 1
ATOM 1318 C CA . GLN A 1 164 ? -3.857 -6.033 -12.221 1.00 97.81 164 GLN A CA 1
ATOM 1319 C C . GLN A 1 164 ? -2.448 -6.079 -11.592 1.00 97.81 164 GLN A C 1
ATOM 1321 O O . GLN A 1 164 ? -1.883 -7.149 -11.385 1.00 97.81 164 GLN A O 1
ATOM 1326 N N . GLY A 1 165 ? -1.865 -4.911 -11.297 1.00 97.62 165 GLY A N 1
ATOM 1327 C CA . GLY A 1 165 ? -0.540 -4.807 -10.679 1.00 97.62 165 GLY A CA 1
ATOM 1328 C C . GLY A 1 165 ? 0.649 -4.848 -11.645 1.00 97.62 165 GLY A C 1
ATOM 1329 O O . GLY A 1 165 ? 1.765 -4.566 -11.212 1.00 97.62 165 GLY A O 1
ATOM 1330 N N . LYS A 1 166 ? 0.442 -5.152 -12.932 1.00 98.06 166 LYS A N 1
ATOM 1331 C CA . LYS A 1 166 ? 1.505 -5.258 -13.947 1.00 98.06 166 LYS A CA 1
ATOM 1332 C C . LYS A 1 166 ? 1.474 -4.072 -14.908 1.00 98.06 166 LYS A C 1
ATOM 1334 O O . LYS A 1 166 ? 0.403 -3.524 -15.145 1.00 98.06 166 LYS A O 1
ATOM 1339 N N . ARG A 1 167 ? 2.626 -3.716 -15.489 1.00 98.19 167 ARG A N 1
ATOM 1340 C CA . ARG A 1 167 ? 2.700 -2.779 -16.628 1.00 98.19 167 ARG A CA 1
ATOM 1341 C C . ARG A 1 167 ? 1.946 -3.393 -17.811 1.00 98.19 167 ARG A C 1
ATOM 1343 O O . ARG A 1 167 ? 2.276 -4.506 -18.226 1.00 98.19 167 ARG A O 1
ATOM 1350 N N . ASP A 1 168 ? 0.916 -2.719 -18.299 1.00 98.38 168 ASP A N 1
ATOM 1351 C CA . ASP A 1 168 ? 0.044 -3.193 -19.382 1.00 98.38 168 ASP A CA 1
ATOM 1352 C C . ASP A 1 168 ? -0.576 -1.962 -20.051 1.00 98.38 168 ASP A C 1
ATOM 1354 O O . ASP A 1 168 ? -1.193 -1.162 -19.352 1.00 98.38 168 ASP A O 1
ATOM 1358 N N . GLY A 1 169 ? -0.376 -1.794 -21.359 1.00 97.81 169 GLY A N 1
ATOM 1359 C CA . GLY A 1 169 ? -0.744 -0.588 -22.110 1.00 97.81 169 GLY A CA 1
ATOM 1360 C C . GLY A 1 169 ? 0.477 0.208 -22.579 1.00 97.81 169 GLY A C 1
ATOM 1361 O O . GLY A 1 169 ? 1.553 -0.357 -22.772 1.00 97.81 169 GLY A O 1
ATOM 1362 N N . VAL A 1 170 ? 0.325 1.510 -22.823 1.00 98.19 170 VAL A N 1
ATOM 1363 C CA . VAL A 1 170 ? 1.435 2.364 -23.284 1.00 98.19 170 VAL A CA 1
ATOM 1364 C C . VAL A 1 170 ? 2.201 2.924 -22.088 1.00 98.19 170 VAL A C 1
ATOM 1366 O O . VAL A 1 170 ? 1.602 3.373 -21.105 1.00 98.19 170 VAL A O 1
ATOM 1369 N N . GLY A 1 171 ? 3.531 2.925 -22.178 1.00 98.38 171 GLY A N 1
ATOM 1370 C CA . GLY A 1 171 ? 4.374 3.477 -21.128 1.00 98.38 171 GLY A CA 1
ATOM 1371 C C . GLY A 1 171 ? 5.829 3.677 -21.527 1.00 98.38 171 GLY A C 1
ATOM 1372 O O . GLY A 1 171 ? 6.319 3.136 -22.522 1.00 98.38 171 GLY A O 1
ATOM 1373 N N . THR A 1 172 ? 6.516 4.449 -20.698 1.00 98.75 172 THR A N 1
ATOM 1374 C CA . THR A 1 172 ? 7.929 4.786 -20.807 1.00 98.75 172 THR A CA 1
ATOM 1375 C C . THR A 1 172 ? 8.671 4.232 -19.598 1.00 98.75 172 THR A C 1
ATOM 1377 O O . THR A 1 172 ? 8.253 4.452 -18.466 1.00 98.75 172 THR A O 1
ATOM 1380 N N . MET A 1 173 ? 9.767 3.516 -19.824 1.00 98.56 173 MET A N 1
ATOM 1381 C CA . MET A 1 173 ? 10.696 3.066 -18.793 1.00 98.56 173 MET A CA 1
ATOM 1382 C C . MET A 1 173 ? 12.026 3.779 -18.981 1.00 98.56 173 MET A C 1
ATOM 1384 O O . MET A 1 173 ? 12.623 3.680 -20.046 1.00 98.56 173 MET A O 1
ATOM 1388 N N . GLU A 1 174 ? 12.483 4.463 -17.947 1.00 98.62 174 GLU A N 1
ATOM 1389 C CA . GLU A 1 174 ? 13.823 5.029 -17.826 1.00 98.62 174 GLU A CA 1
ATOM 1390 C C . GLU A 1 174 ? 14.614 4.114 -16.900 1.00 98.62 174 GLU A C 1
ATOM 1392 O O . GLU A 1 174 ? 14.232 3.910 -15.745 1.00 98.62 174 GLU A O 1
ATOM 1397 N N . TYR A 1 175 ? 15.667 3.504 -17.429 1.00 98.12 175 TYR A N 1
ATOM 1398 C CA . TYR A 1 175 ? 16.473 2.526 -16.712 1.00 98.12 175 TYR A CA 1
ATOM 1399 C C . TYR A 1 175 ? 17.538 3.238 -15.880 1.00 98.12 175 TYR A C 1
ATOM 1401 O O . TYR A 1 175 ? 18.149 4.203 -16.337 1.00 98.12 175 TYR A O 1
ATOM 1409 N N . GLU A 1 176 ? 17.784 2.758 -14.663 1.00 97.00 176 GLU A N 1
ATOM 1410 C CA . GLU A 1 176 ? 18.828 3.314 -13.792 1.00 97.00 176 GLU A CA 1
ATOM 1411 C C . GLU A 1 176 ? 20.219 2.800 -14.185 1.00 97.00 176 GLU A C 1
ATOM 1413 O O . GLU A 1 176 ? 21.191 3.547 -14.181 1.00 97.00 176 GLU A O 1
ATOM 1418 N N . SER A 1 177 ? 20.301 1.533 -14.595 1.00 95.25 177 SER A N 1
ATOM 1419 C CA . SER A 1 177 ? 21.540 0.849 -14.970 1.00 95.25 177 SER A CA 1
ATOM 1420 C C . SER A 1 177 ? 21.322 -0.119 -16.143 1.00 95.25 177 SER A C 1
ATOM 1422 O O . SER A 1 177 ? 20.213 -0.231 -16.672 1.00 95.25 177 SER A O 1
ATOM 1424 N N . GLY A 1 178 ? 22.390 -0.793 -16.584 1.00 95.25 178 GLY A N 1
ATOM 1425 C CA . GLY A 1 178 ? 22.377 -1.725 -17.718 1.00 95.25 178 GLY A CA 1
ATOM 1426 C C . GLY A 1 178 ? 22.546 -1.043 -19.079 1.00 95.25 178 GLY A C 1
ATOM 1427 O O . GLY A 1 178 ? 22.707 0.171 -19.157 1.00 95.25 178 GLY A O 1
ATOM 1428 N N . GLN A 1 179 ? 22.506 -1.826 -20.161 1.00 96.94 179 GLN A N 1
ATOM 1429 C CA . GLN A 1 179 ? 22.781 -1.333 -21.522 1.00 96.94 179 GLN A CA 1
ATOM 1430 C C . GLN A 1 179 ? 21.711 -0.374 -22.069 1.00 96.94 179 GLN A C 1
ATOM 1432 O O . GLN A 1 179 ? 21.978 0.434 -22.955 1.00 96.94 179 GLN A O 1
ATOM 1437 N N . TYR A 1 180 ? 20.494 -0.440 -21.526 1.00 97.31 180 TYR A N 1
ATOM 1438 C CA . TYR A 1 180 ? 19.383 0.403 -21.949 1.00 97.31 180 TYR A CA 1
ATOM 1439 C C . TYR A 1 180 ? 19.338 1.692 -21.130 1.00 97.31 180 TYR A C 1
ATOM 1441 O O . TYR A 1 180 ? 19.490 1.676 -19.908 1.00 97.31 180 TYR A O 1
ATOM 1449 N N . ALA A 1 181 ? 19.074 2.806 -21.805 1.00 98.06 181 ALA A N 1
ATOM 1450 C CA . ALA A 1 181 ? 18.743 4.080 -21.181 1.00 98.06 181 ALA A CA 1
ATOM 1451 C C . ALA A 1 181 ? 17.222 4.220 -21.025 1.00 98.06 181 ALA A C 1
ATOM 1453 O O . ALA A 1 181 ? 16.721 4.569 -19.954 1.00 98.06 181 ALA A O 1
ATOM 1454 N N . LYS A 1 182 ? 16.465 3.918 -22.089 1.00 98.38 182 LYS A N 1
ATOM 1455 C CA . LYS A 1 182 ? 15.024 4.184 -22.138 1.00 98.38 182 LYS A CA 1
ATOM 1456 C C . LYS A 1 182 ? 14.289 3.241 -23.080 1.00 98.38 182 LYS A C 1
ATOM 1458 O O . LYS A 1 182 ? 14.774 2.947 -24.162 1.00 98.38 182 LYS A O 1
ATOM 1463 N N . TYR A 1 183 ? 13.079 2.844 -22.709 1.00 98.31 183 TYR A N 1
ATOM 1464 C CA . TYR A 1 183 ? 12.114 2.225 -23.616 1.00 98.31 183 TYR A CA 1
ATOM 1465 C C . TYR A 1 183 ? 10.810 3.018 -23.614 1.00 98.31 183 TYR A C 1
ATOM 1467 O O . TYR A 1 183 ? 10.296 3.347 -22.547 1.00 98.31 183 TYR A O 1
ATOM 1475 N N . LYS A 1 184 ? 10.237 3.277 -24.788 1.00 98.50 184 LYS A N 1
ATOM 1476 C CA . LYS A 1 184 ? 8.900 3.859 -24.955 1.00 98.50 184 LYS A CA 1
ATOM 1477 C C 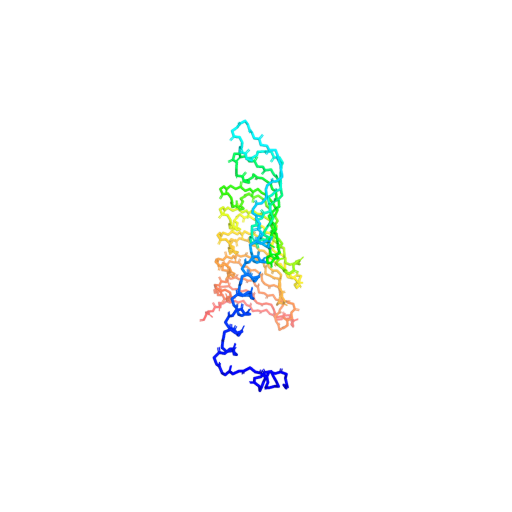. LYS A 1 184 ? 8.106 2.995 -25.923 1.00 98.50 184 LYS A C 1
ATOM 1479 O O . LYS A 1 184 ? 8.468 2.892 -27.088 1.00 98.50 184 LYS A O 1
ATOM 1484 N N . GLY A 1 185 ? 7.006 2.409 -25.471 1.00 98.06 185 GLY A N 1
ATOM 1485 C CA . GLY A 1 185 ? 6.215 1.527 -26.325 1.00 98.06 185 GLY A CA 1
ATOM 1486 C C . GLY A 1 185 ? 5.061 0.871 -25.591 1.00 98.06 185 GLY A C 1
ATOM 1487 O O . GLY A 1 185 ? 4.655 1.320 -24.511 1.00 98.06 185 GLY A O 1
ATOM 1488 N N . ARG A 1 186 ? 4.516 -0.192 -26.185 1.00 97.88 186 ARG A N 1
ATOM 1489 C CA . ARG A 1 186 ? 3.465 -0.981 -25.540 1.00 97.88 186 ARG A CA 1
ATOM 1490 C C . ARG A 1 186 ? 4.073 -2.025 -24.608 1.00 97.88 186 ARG A C 1
ATOM 1492 O O . ARG A 1 186 ? 5.192 -2.505 -24.799 1.00 97.88 186 ARG A O 1
ATOM 1499 N N . TRP A 1 187 ? 3.302 -2.348 -23.582 1.00 97.75 187 TRP A N 1
ATOM 1500 C CA . TRP A 1 187 ? 3.624 -3.313 -22.549 1.00 97.75 187 TRP A CA 1
ATOM 1501 C C . TRP A 1 187 ? 2.488 -4.312 -22.413 1.00 97.75 187 TRP A C 1
ATOM 1503 O O . TRP A 1 187 ? 1.314 -3.932 -22.448 1.00 97.75 187 TRP A O 1
ATOM 1513 N N . LYS A 1 188 ? 2.830 -5.580 -22.188 1.00 97.88 188 LYS A N 1
ATOM 1514 C CA . LYS A 1 188 ? 1.871 -6.615 -21.813 1.00 97.88 188 LYS A CA 1
ATOM 1515 C C . LYS A 1 188 ? 2.419 -7.433 -20.663 1.00 97.88 188 LYS A C 1
ATOM 1517 O O . LYS A 1 188 ? 3.503 -7.995 -20.751 1.00 97.88 188 LYS A O 1
ATOM 1522 N N . ALA A 1 189 ? 1.677 -7.459 -19.556 1.00 96.12 189 ALA A N 1
ATOM 1523 C CA . ALA A 1 189 ? 2.038 -8.217 -18.359 1.00 96.12 189 ALA A CA 1
ATOM 1524 C C . ALA A 1 189 ? 3.496 -8.005 -17.880 1.00 96.12 189 ALA A C 1
ATOM 1526 O O . ALA A 1 189 ? 4.093 -8.906 -17.297 1.00 96.12 189 ALA A O 1
ATOM 1527 N N . GLY A 1 190 ? 4.050 -6.802 -18.069 1.00 95.50 190 GLY A N 1
ATOM 1528 C CA . GLY A 1 190 ? 5.412 -6.452 -17.664 1.00 95.50 190 GLY A CA 1
ATOM 1529 C C . GLY A 1 190 ? 6.491 -6.551 -18.747 1.00 95.50 190 GLY A C 1
ATOM 1530 O O . GLY A 1 190 ? 7.592 -6.070 -18.472 1.00 95.50 190 GLY A O 1
ATOM 1531 N N . ARG A 1 191 ? 6.180 -7.096 -19.931 1.00 96.25 191 ARG A N 1
ATOM 1532 C CA . ARG A 1 191 ? 7.091 -7.271 -21.078 1.00 96.25 191 ARG A CA 1
ATOM 1533 C C . ARG A 1 191 ? 6.823 -6.245 -22.179 1.00 96.25 191 ARG A C 1
ATOM 1535 O O . ARG A 1 191 ? 5.703 -5.740 -22.279 1.00 96.25 191 ARG A O 1
ATOM 1542 N N . TRP A 1 192 ? 7.843 -5.923 -22.969 1.00 96.38 192 TRP A N 1
ATOM 1543 C CA . TRP A 1 192 ? 7.709 -5.090 -24.168 1.00 96.38 192 TRP A CA 1
ATOM 1544 C C . TRP A 1 192 ? 6.968 -5.861 -25.254 1.00 96.38 192 TRP A C 1
ATOM 1546 O O . TRP A 1 192 ? 7.267 -7.026 -25.478 1.00 96.38 192 TRP A O 1
ATOM 1556 N N . VAL A 1 193 ? 6.008 -5.220 -25.917 1.00 97.06 193 VAL A N 1
ATOM 1557 C CA . VAL A 1 193 ? 5.275 -5.810 -27.045 1.00 97.06 193 VAL A CA 1
ATOM 1558 C C . VAL A 1 193 ? 4.932 -4.737 -28.074 1.00 97.06 193 VAL A C 1
ATOM 1560 O O . VAL A 1 193 ? 4.854 -3.554 -27.744 1.00 97.06 193 VAL A O 1
ATOM 1563 N N . GLY A 1 194 ? 4.639 -5.145 -29.306 1.00 95.38 194 GLY A N 1
ATOM 1564 C CA . GLY A 1 194 ? 4.220 -4.265 -30.392 1.00 95.38 194 GLY A CA 1
ATOM 1565 C C . GLY A 1 194 ? 5.261 -3.200 -30.739 1.00 95.38 194 GLY A C 1
ATOM 1566 O O . GLY A 1 194 ? 6.450 -3.372 -30.492 1.00 95.38 194 GLY A O 1
ATOM 1567 N N . LYS A 1 195 ? 4.807 -2.086 -31.322 1.00 95.38 195 LYS A N 1
ATOM 1568 C CA . LYS A 1 195 ? 5.691 -0.973 -31.691 1.00 95.38 195 LYS A CA 1
ATOM 1569 C C . LYS A 1 195 ? 6.312 -0.322 -30.450 1.00 95.38 195 LYS A C 1
ATOM 1571 O O . LYS A 1 195 ? 5.591 0.042 -29.512 1.00 95.38 195 LYS A O 1
ATOM 1576 N N . GLY A 1 196 ? 7.626 -0.117 -30.482 1.00 97.38 196 GLY A N 1
ATOM 1577 C CA . GLY A 1 196 ? 8.358 0.589 -29.437 1.00 97.38 196 GLY A CA 1
ATOM 1578 C C . GLY A 1 196 ? 9.689 1.162 -29.918 1.00 97.38 196 GLY A C 1
ATOM 1579 O O . GLY A 1 196 ? 10.218 0.767 -30.953 1.00 97.38 196 GLY A O 1
ATOM 1580 N N . ILE A 1 197 ? 10.216 2.095 -29.130 1.00 98.19 197 ILE A N 1
ATOM 1581 C CA . ILE A 1 197 ? 11.525 2.719 -29.306 1.00 98.19 197 ILE A CA 1
ATOM 1582 C C . ILE A 1 197 ? 12.381 2.347 -28.099 1.00 98.19 197 ILE A C 1
ATOM 1584 O O . ILE A 1 197 ? 12.007 2.634 -26.957 1.00 98.19 197 ILE A O 1
ATOM 1588 N N . LEU A 1 198 ? 13.532 1.739 -28.359 1.00 98.00 198 LEU A N 1
ATOM 1589 C CA . LEU A 1 198 ? 14.552 1.402 -27.380 1.00 98.00 198 LEU A CA 1
ATOM 1590 C C . LEU A 1 198 ? 15.781 2.280 -27.606 1.00 98.00 198 LEU A C 1
ATOM 1592 O O . LEU A 1 198 ? 16.297 2.361 -28.715 1.00 98.00 198 LEU A O 1
ATOM 1596 N N . VAL A 1 199 ? 16.235 2.942 -26.550 1.00 98.25 199 VAL A N 1
ATOM 1597 C CA . VAL A 1 199 ? 17.433 3.781 -26.540 1.00 98.25 199 VAL A CA 1
ATOM 1598 C C . VAL A 1 199 ? 18.468 3.114 -25.647 1.00 98.25 199 VAL A C 1
ATOM 1600 O O . VAL A 1 199 ? 18.194 2.822 -24.476 1.00 98.25 199 VAL A O 1
ATOM 1603 N N . TYR A 1 200 ? 19.642 2.876 -26.209 1.00 97.94 200 TYR A N 1
ATOM 1604 C CA . TYR A 1 200 ? 20.814 2.322 -25.550 1.00 97.94 200 TYR A CA 1
ATOM 1605 C C . TYR A 1 200 ? 21.643 3.452 -24.930 1.00 97.94 200 TYR A C 1
ATOM 1607 O O . TYR A 1 200 ? 21.528 4.616 -25.316 1.00 97.94 200 TYR A O 1
ATOM 1615 N N . ARG A 1 201 ? 22.459 3.135 -23.922 1.00 97.38 201 ARG A N 1
ATOM 1616 C CA . ARG A 1 201 ? 23.308 4.142 -23.258 1.00 97.38 201 ARG A CA 1
ATOM 1617 C C . ARG A 1 201 ? 24.481 4.615 -24.108 1.00 97.38 201 ARG A C 1
ATOM 1619 O O . ARG A 1 201 ? 24.964 5.715 -23.877 1.00 97.38 201 ARG A O 1
ATOM 1626 N N . ASP A 1 202 ? 24.904 3.811 -25.075 1.00 96.31 202 ASP A N 1
ATOM 1627 C CA . ASP A 1 202 ? 25.923 4.166 -26.070 1.00 96.31 202 ASP A CA 1
ATOM 1628 C C . ASP A 1 202 ? 25.402 5.144 -27.145 1.00 96.31 202 ASP A C 1
ATOM 1630 O O . ASP A 1 202 ? 26.138 5.519 -28.051 1.00 96.31 202 ASP A O 1
ATOM 1634 N N . GLY A 1 203 ? 24.137 5.572 -27.045 1.00 93.25 203 GLY A N 1
ATOM 1635 C CA . GLY A 1 203 ? 23.481 6.452 -28.010 1.00 93.25 203 GLY A CA 1
ATOM 1636 C C . GLY A 1 203 ? 22.755 5.705 -29.129 1.00 93.25 203 GLY A C 1
ATOM 1637 O O . GLY A 1 203 ? 21.997 6.326 -29.877 1.00 93.25 203 GLY A O 1
ATOM 1638 N N . GLY A 1 204 ? 22.912 4.381 -29.218 1.00 97.12 204 GLY A N 1
ATOM 1639 C CA . GLY A 1 204 ? 22.170 3.542 -30.145 1.00 97.12 204 GLY A CA 1
ATOM 1640 C C . GLY A 1 204 ? 20.660 3.666 -29.941 1.00 97.12 204 GLY A C 1
ATOM 1641 O O . GLY A 1 204 ? 20.154 3.835 -28.825 1.00 97.12 204 GLY A O 1
ATOM 1642 N N . ARG A 1 205 ? 19.903 3.555 -31.032 1.00 97.31 205 ARG A N 1
ATOM 1643 C CA . ARG A 1 205 ? 18.438 3.558 -31.007 1.00 97.31 205 ARG A CA 1
ATOM 1644 C C . ARG A 1 205 ? 17.907 2.466 -31.917 1.00 97.31 205 ARG A C 1
ATOM 1646 O O . ARG A 1 205 ? 18.321 2.353 -33.064 1.00 97.31 205 ARG A O 1
ATOM 1653 N N . TRP A 1 206 ? 16.930 1.727 -31.413 1.00 96.62 206 TRP A N 1
ATOM 1654 C CA . TRP A 1 206 ? 16.162 0.765 -32.183 1.00 96.62 206 TRP A CA 1
ATOM 1655 C C . TRP A 1 206 ? 14.683 1.132 -32.151 1.00 96.62 206 TRP A C 1
ATOM 1657 O O . TRP A 1 206 ? 14.139 1.493 -31.105 1.00 96.62 206 TRP A O 1
ATOM 1667 N N . GLU A 1 207 ? 14.025 1.034 -33.297 1.00 97.44 207 GLU A N 1
ATOM 1668 C CA . GLU A 1 207 ? 12.587 1.224 -33.430 1.00 97.44 207 GLU A CA 1
ATOM 1669 C C . GLU A 1 207 ? 12.010 0.095 -34.272 1.00 97.44 207 GLU A C 1
ATOM 1671 O O . GLU A 1 207 ? 12.493 -0.190 -35.365 1.00 97.44 207 GLU A O 1
ATOM 1676 N N . GLY A 1 208 ? 10.976 -0.557 -33.754 1.00 94.25 208 GLY A N 1
ATOM 1677 C CA . GLY A 1 208 ? 10.412 -1.721 -34.416 1.00 94.25 208 GLY A CA 1
ATOM 1678 C C . GLY A 1 208 ? 9.373 -2.442 -33.573 1.00 94.25 208 GLY A C 1
ATOM 1679 O O . GLY A 1 208 ? 8.807 -1.887 -32.627 1.00 94.25 208 GLY A O 1
ATOM 1680 N N . MET A 1 209 ? 9.101 -3.687 -33.960 1.00 96.50 209 MET A N 1
ATOM 1681 C CA . MET A 1 209 ? 8.106 -4.559 -33.340 1.00 96.50 209 MET A CA 1
ATOM 1682 C C . MET A 1 209 ? 8.748 -5.502 -32.318 1.00 96.50 209 MET A C 1
ATOM 1684 O O . MET A 1 209 ? 9.596 -6.311 -32.675 1.00 96.50 209 MET A O 1
ATOM 1688 N N . PHE A 1 210 ? 8.298 -5.440 -31.067 1.00 93.06 210 PHE A N 1
ATOM 1689 C CA . PHE A 1 210 ? 8.623 -6.416 -30.028 1.00 93.06 210 PHE A CA 1
ATOM 1690 C C . PHE A 1 210 ? 7.541 -7.501 -29.987 1.00 93.06 210 PHE A C 1
ATOM 1692 O O . PHE A 1 210 ? 6.347 -7.189 -29.934 1.00 93.06 210 PHE A O 1
ATOM 1699 N N . VAL A 1 211 ? 7.939 -8.768 -30.006 1.00 88.38 211 VAL A N 1
ATOM 1700 C CA . VAL A 1 211 ? 7.041 -9.925 -29.872 1.00 88.38 211 VAL A CA 1
ATOM 1701 C C . VAL A 1 211 ? 7.461 -10.697 -28.620 1.00 88.38 211 VAL A C 1
ATOM 1703 O O . VAL A 1 211 ? 8.641 -10.681 -28.275 1.00 88.38 211 VAL A O 1
ATOM 1706 N N . ASP A 1 212 ? 6.481 -11.259 -27.910 1.00 66.81 212 ASP A N 1
ATOM 1707 C CA . ASP A 1 212 ? 6.703 -12.077 -26.705 1.00 66.81 212 ASP A CA 1
ATOM 1708 C C . ASP A 1 212 ? 7.292 -13.450 -27.051 1.00 66.81 212 ASP A C 1
ATOM 1710 O O . ASP A 1 212 ? 6.871 -14.006 -28.093 1.00 66.81 212 ASP A O 1
#

Sequence (212 aa):
LRIMVFKELFGDEDWLRIVLVVGAFFFLVTRVWKILTRKKNIYRGVRNAKKQRHGKGVQLFSNGDKFEGEFVKDKYFKGTYTYAKGGSYTGHFVDQRPNGVGIEIYSDGTTKYEGSFKKGLRNGTGTITYKSGSYYKGAWKDGKKHGKGVHKGAVGKYDGEFKQGKRDGVGTMEYESGQYAKYKGRWKAGRWVGKGILVYRDGGRWEGMFVD

InterPro domains:
  IPR003409 MORN repeat [PF02493] (52-65)
  IPR003409 MORN repeat [PF02493] (78-87)
  IPR003409 MORN repeat [PF02493] (89-111)
  IPR003409 MORN repeat [PF02493] (113-134)
  IPR003409 MORN repeat [PF02493] (136-154)
  IPR003409 MORN repeat [PF02493] (158-179)
  IPR003409 MORN repeat [PF02493] (183-205)
  IPR003409 MORN repeat [SM00698] (41-63)
  IPR003409 MORN repeat [SM00698] (87-108)
  IPR003409 MORN repeat [SM00698] (111-132)
  IPR003409 MORN repeat [SM00698] (134-155)
  IPR003409 MORN repeat [SM00698] (156-177)
  IPR003409 MORN repeat [SM00698] (181-202)

Foldseek 3Di:
DPLVVVPVVDDPVVSVVVCVVVVVVVVVVVVVVCVVPQQDWDKDADADPVRFQAQFIWTAHSQGKIWGGGDDRNEFAFTKIAHNLAKIKGGGDDPNAAAQWIKTQDRVNQWIKTGGDDRNAQAAWIKTADNVRWIKGGGDDRNEAAQFIWTQDPQFIKGGGDDRNFQAAWIKGAGPDDQWGIKTAGDDRHDHAQWIWTATPVRDIDTGGDDD

Radius of gyration: 29.42 Å; Cα contacts (8 Å, |Δi|>4): 482; chains: 1; bounding box: 55×56×86 Å

Organism: NCBI:txid641309

Mean predicted aligned error: 8.97 Å

pLDDT: mean 91.75, std 12.49, range [45.53, 98.88]